Protein AF-A0A101IRT5-F1 (afdb_monomer_lite)

Secondary structure (DSSP, 8-state):
--SS-STT---GGGGEEEEEEEEE-TTT-----HHHHH-TTEEEEEPPP-TTT-S--EEEEE-GGG-----HHHHT-TT--EEEEEEEEE-PPP------TTT-----HHHHS-TT-------SEEEEEEE-GGGSPTT--HHHHT-TT--EE-PPPPPTTT-SSPPP-S-EE-TTT-----HHHHH--STT-EEEEEEEE---S---HHHHHHHHHHHS-EESS----TT-TT------PPP-

Structure (mmCIF, N/CA/C/O backbone):
data_AF-A0A101IRT5-F1
#
_entry.id   AF-A0A101IRT5-F1
#
loop_
_atom_site.group_PDB
_atom_site.id
_atom_site.type_symbol
_atom_site.label_atom_id
_atom_site.label_alt_id
_atom_site.label_comp_id
_atom_site.label_asym_id
_atom_site.label_entity_id
_atom_site.label_seq_id
_atom_site.pdbx_PDB_ins_code
_atom_site.Cartn_x
_atom_site.Cartn_y
_atom_site.Cartn_z
_atom_site.occupancy
_atom_site.B_iso_or_equiv
_atom_site.auth_seq_id
_atom_site.auth_comp_id
_atom_site.auth_asym_id
_atom_site.auth_atom_id
_atom_site.pdbx_PDB_model_num
ATOM 1 N N . LEU A 1 1 ? -0.651 -7.541 -3.266 1.00 36.72 1 LEU A N 1
ATOM 2 C CA . LEU A 1 1 ? 0.138 -7.035 -4.408 1.00 36.72 1 LEU A CA 1
ATOM 3 C C . LEU A 1 1 ? -0.863 -6.504 -5.423 1.00 36.72 1 LEU A C 1
ATOM 5 O O . LEU A 1 1 ? -1.513 -7.297 -6.081 1.00 36.72 1 LEU A O 1
ATOM 9 N N . PHE A 1 2 ? -1.112 -5.193 -5.390 1.00 39.50 2 PHE A N 1
ATOM 10 C CA . PHE A 1 2 ? -2.196 -4.505 -6.109 1.00 39.50 2 PHE A CA 1
ATOM 11 C C . PHE A 1 2 ? -1.636 -3.828 -7.372 1.00 39.50 2 PHE A C 1
ATOM 13 O O . PHE A 1 2 ? -1.668 -2.612 -7.517 1.00 39.50 2 PHE A O 1
ATOM 20 N N . GLU A 1 3 ? -1.055 -4.627 -8.263 1.00 46.03 3 GLU A N 1
ATOM 21 C CA . GLU A 1 3 ? -0.667 -4.194 -9.608 1.00 46.03 3 GLU A CA 1
ATOM 22 C C . GLU A 1 3 ? -1.219 -5.238 -10.586 1.00 46.03 3 GLU A C 1
ATOM 24 O O . GLU A 1 3 ? -0.820 -6.397 -10.520 1.00 46.03 3 GLU A O 1
ATOM 29 N N . GLY A 1 4 ? -2.186 -4.847 -11.428 1.00 46.34 4 GLY A N 1
ATOM 30 C CA . GLY A 1 4 ? -2.699 -5.679 -12.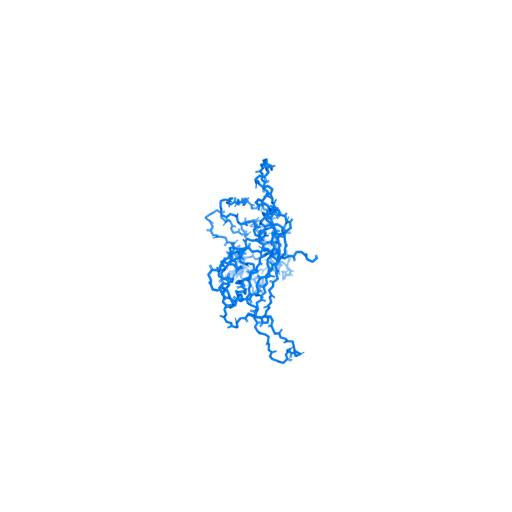527 1.00 46.34 4 GLY A CA 1
ATOM 31 C C . GLY A 1 4 ? -3.739 -6.752 -12.170 1.00 46.34 4 GLY A C 1
ATOM 32 O O . GLY A 1 4 ? -3.714 -7.825 -12.763 1.00 46.34 4 GLY A O 1
ATOM 33 N N . ALA A 1 5 ? -4.631 -6.508 -11.202 1.00 49.72 5 ALA A N 1
ATOM 34 C CA . ALA A 1 5 ? -5.698 -7.461 -10.857 1.00 49.72 5 ALA A CA 1
ATOM 35 C C . ALA A 1 5 ? -6.999 -7.272 -11.668 1.00 49.72 5 ALA A C 1
ATOM 37 O O . ALA A 1 5 ? -7.857 -8.153 -11.641 1.00 49.72 5 ALA A O 1
ATOM 38 N N . ASP A 1 6 ? -7.152 -6.150 -12.374 1.00 53.53 6 ASP A N 1
ATOM 39 C CA . ASP A 1 6 ? -8.239 -5.885 -13.314 1.00 53.53 6 ASP A CA 1
ATOM 40 C C . ASP A 1 6 ? -7.702 -5.747 -14.747 1.00 53.53 6 ASP A C 1
ATOM 42 O O . ASP A 1 6 ? -6.581 -5.292 -14.972 1.00 53.53 6 ASP A O 1
ATOM 46 N N . ASP A 1 7 ? -8.520 -6.122 -15.736 1.00 54.91 7 ASP A N 1
ATOM 47 C CA . ASP A 1 7 ? -8.186 -6.011 -17.167 1.00 54.91 7 ASP A CA 1
ATOM 48 C C . ASP A 1 7 ? -7.924 -4.549 -17.612 1.00 54.91 7 ASP A C 1
ATOM 50 O O . ASP A 1 7 ? -7.408 -4.302 -18.703 1.00 54.91 7 ASP A O 1
ATOM 54 N N . GLU A 1 8 ? -8.267 -3.569 -16.766 1.00 56.09 8 GLU A N 1
ATOM 55 C CA . GLU A 1 8 ? -8.064 -2.131 -16.985 1.00 56.09 8 GLU A CA 1
ATOM 56 C C . GLU A 1 8 ? -6.711 -1.610 -16.457 1.00 56.09 8 GLU A C 1
ATOM 58 O O . GLU A 1 8 ? -6.275 -0.518 -16.842 1.00 56.09 8 GLU A O 1
ATOM 63 N N . GLY A 1 9 ? -6.016 -2.374 -15.608 1.00 56.41 9 GLY A N 1
ATOM 64 C CA . GLY A 1 9 ? -4.728 -2.008 -15.030 1.00 56.41 9 GLY A CA 1
ATOM 65 C C . GLY A 1 9 ? -3.604 -2.016 -16.066 1.00 56.41 9 GLY A C 1
ATOM 66 O O . GLY A 1 9 ? -3.015 -3.053 -16.368 1.00 56.41 9 GLY A O 1
ATOM 67 N N . LEU A 1 10 ? -3.268 -0.846 -16.615 1.00 61.44 10 LEU A N 1
ATOM 68 C CA . LEU A 1 10 ? -2.146 -0.707 -17.544 1.00 61.44 10 LEU A CA 1
ATOM 69 C C . LEU A 1 10 ? -0.804 -0.899 -16.825 1.00 61.44 10 LEU A C 1
ATOM 71 O O . LEU A 1 10 ? -0.556 -0.310 -15.774 1.00 61.44 10 LEU A O 1
ATOM 75 N N . ASP A 1 11 ? 0.091 -1.672 -17.445 1.00 67.12 11 ASP A N 1
ATOM 76 C CA . ASP A 1 11 ? 1.481 -1.793 -17.005 1.00 67.12 11 ASP A CA 1
ATOM 77 C C . ASP A 1 11 ? 2.133 -0.402 -16.920 1.00 67.12 11 ASP A C 1
ATOM 79 O O . ASP A 1 11 ? 2.018 0.410 -17.846 1.00 67.12 11 ASP A O 1
ATOM 83 N N . ARG A 1 12 ? 2.843 -0.138 -15.819 1.00 68.31 12 ARG A N 1
ATOM 84 C CA . ARG A 1 12 ? 3.571 1.115 -15.579 1.00 68.31 12 ARG A CA 1
ATOM 85 C C . ARG A 1 12 ? 4.525 1.448 -16.723 1.00 68.31 12 ARG A C 1
ATOM 87 O O . ARG A 1 12 ? 4.703 2.624 -17.034 1.00 68.31 12 ARG A O 1
ATOM 94 N N . GLN A 1 13 ? 5.088 0.438 -17.386 1.00 68.69 13 GLN A N 1
ATOM 95 C CA . GLN A 1 13 ? 5.981 0.622 -18.531 1.00 68.69 13 GLN A CA 1
ATOM 96 C C . GLN A 1 13 ? 5.281 1.286 -19.730 1.00 68.69 13 GLN A C 1
ATOM 98 O O . GLN A 1 13 ? 5.917 2.045 -20.454 1.00 68.69 13 GLN A O 1
ATOM 103 N N . LYS A 1 14 ? 3.957 1.120 -19.890 1.00 70.31 14 LYS A N 1
ATOM 104 C CA . LYS A 1 14 ? 3.170 1.771 -20.959 1.00 70.31 14 LYS A CA 1
ATOM 105 C C . LYS A 1 14 ? 3.011 3.283 -20.768 1.00 70.31 14 LYS A C 1
ATOM 107 O O . LYS A 1 14 ? 2.553 3.964 -21.684 1.00 70.31 14 LYS A O 1
ATOM 112 N N . ALA A 1 15 ? 3.368 3.820 -19.599 1.00 74.00 15 ALA A N 1
ATOM 113 C CA . ALA A 1 15 ? 3.386 5.263 -19.357 1.00 74.00 15 ALA A CA 1
ATOM 114 C C . ALA A 1 15 ? 4.474 5.979 -20.170 1.00 74.00 15 ALA A C 1
ATOM 116 O O . ALA A 1 15 ? 4.396 7.194 -20.358 1.00 74.00 15 ALA A O 1
ATOM 117 N N . LEU A 1 16 ? 5.492 5.239 -20.617 1.00 80.00 16 LEU A N 1
ATOM 118 C CA . LEU A 1 16 ? 6.636 5.755 -21.349 1.00 80.00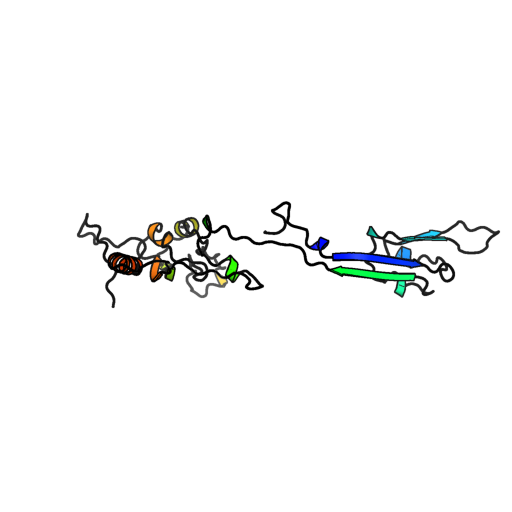 16 LEU A CA 1
ATOM 119 C C . LEU A 1 16 ? 6.629 5.167 -22.757 1.00 80.00 16 LEU A C 1
ATOM 121 O O . LEU A 1 16 ? 6.715 3.955 -22.933 1.00 80.00 16 LEU A O 1
ATOM 125 N N . SER A 1 17 ? 6.569 6.026 -23.766 1.00 80.00 17 SER A N 1
ATOM 126 C CA . SER A 1 17 ? 6.935 5.643 -25.128 1.00 80.00 17 SER A CA 1
ATOM 127 C C . SER A 1 17 ? 8.296 6.241 -25.436 1.00 80.00 17 SER A C 1
ATOM 129 O O . SER A 1 17 ? 8.472 7.456 -25.348 1.00 80.00 17 SER A O 1
ATOM 131 N N . ALA A 1 18 ? 9.260 5.387 -25.765 1.00 83.75 18 ALA A N 1
ATOM 132 C CA . ALA A 1 18 ? 10.576 5.807 -26.208 1.00 83.75 18 ALA A CA 1
ATOM 133 C C . ALA A 1 18 ? 10.732 5.490 -27.694 1.00 83.75 18 ALA A C 1
ATOM 135 O O . ALA A 1 18 ? 10.388 4.389 -28.115 1.00 83.75 18 ALA A O 1
ATOM 136 N N . LYS A 1 19 ? 11.256 6.444 -28.459 1.00 87.75 19 LYS A N 1
ATOM 137 C CA . LYS A 1 19 ? 11.683 6.237 -29.841 1.00 87.75 19 LYS A CA 1
ATOM 138 C C . LYS A 1 19 ? 13.187 6.460 -29.905 1.00 87.75 19 LYS A C 1
ATOM 140 O O . LYS A 1 19 ? 13.665 7.498 -29.431 1.00 87.75 19 LYS A O 1
ATOM 145 N N . THR A 1 20 ? 13.908 5.500 -30.468 1.00 91.62 20 THR A N 1
ATOM 146 C CA . THR A 1 20 ? 15.356 5.595 -30.663 1.00 91.62 20 THR A CA 1
ATOM 147 C C . THR A 1 20 ? 15.639 5.794 -32.146 1.00 91.62 20 THR A C 1
ATOM 149 O O . THR A 1 20 ? 15.116 5.073 -32.985 1.00 91.62 20 THR A O 1
ATOM 152 N N . GLU A 1 21 ? 16.465 6.778 -32.477 1.00 92.75 21 GLU A N 1
ATOM 153 C CA . GLU A 1 21 ? 16.974 6.999 -33.827 1.00 92.75 21 GLU A CA 1
ATOM 154 C C . GLU A 1 21 ? 18.476 6.707 -33.826 1.00 92.75 21 GLU A C 1
ATOM 156 O O . GLU A 1 21 ? 19.220 7.235 -32.999 1.00 92.75 21 GLU A O 1
ATOM 161 N N . PHE A 1 22 ? 18.908 5.828 -34.728 1.00 95.62 22 PHE A N 1
ATOM 162 C CA . PHE A 1 22 ? 20.299 5.433 -34.925 1.00 95.62 22 PHE A CA 1
ATOM 163 C C . PHE A 1 22 ? 20.669 5.702 -36.381 1.00 95.62 22 PHE A C 1
ATOM 165 O O . PHE A 1 22 ? 19.991 5.228 -37.291 1.00 95.62 22 PHE A O 1
ATOM 172 N N . VAL A 1 23 ? 21.731 6.473 -36.597 1.00 95.94 23 VAL A N 1
ATOM 173 C CA . VAL A 1 23 ? 22.200 6.870 -37.928 1.00 95.94 23 VAL A CA 1
ATOM 174 C C . VAL A 1 23 ? 23.703 6.650 -38.011 1.00 95.94 23 VAL A C 1
ATOM 176 O O . VAL A 1 23 ? 24.434 7.010 -37.086 1.00 95.94 23 VAL A O 1
ATOM 179 N N . VAL A 1 24 ? 24.156 6.082 -39.126 1.00 95.81 24 VAL A N 1
ATOM 180 C CA . VAL A 1 24 ? 25.575 5.951 -39.468 1.00 95.81 24 VAL A CA 1
ATOM 181 C C . VAL A 1 24 ? 25.854 6.811 -40.694 1.00 95.81 24 VAL A C 1
ATOM 183 O O . VAL A 1 24 ? 25.099 6.785 -41.661 1.00 95.81 24 VAL A O 1
ATOM 186 N N . ASP A 1 25 ? 26.912 7.609 -40.622 1.00 95.81 25 ASP A N 1
ATOM 187 C CA . ASP A 1 25 ? 27.452 8.384 -41.733 1.00 95.81 25 ASP A CA 1
ATOM 188 C C . ASP A 1 25 ? 28.420 7.498 -42.530 1.00 95.81 25 ASP A C 1
ATOM 190 O O . ASP A 1 25 ? 29.565 7.276 -42.120 1.00 95.81 25 ASP A O 1
ATOM 194 N N . ASP A 1 26 ? 27.946 6.966 -43.658 1.00 90.56 26 ASP A N 1
ATOM 195 C CA . ASP A 1 26 ? 28.709 6.052 -44.517 1.00 90.56 26 ASP A CA 1
ATOM 196 C C . ASP A 1 26 ? 29.926 6.718 -45.182 1.00 90.56 26 ASP A C 1
ATOM 198 O O . ASP A 1 26 ? 30.838 6.018 -45.619 1.00 90.56 26 ASP A O 1
ATOM 202 N N . GLU A 1 27 ? 29.990 8.056 -45.240 1.00 90.88 27 GLU A N 1
ATOM 203 C CA . GLU A 1 27 ? 31.170 8.760 -45.763 1.00 90.88 27 GLU A CA 1
ATOM 204 C C . GLU A 1 27 ? 32.323 8.770 -44.751 1.00 90.88 27 GLU A C 1
ATOM 206 O O . GLU A 1 27 ? 33.494 8.807 -45.138 1.00 90.88 27 GLU A O 1
ATOM 211 N N . LYS A 1 28 ? 32.004 8.721 -43.453 1.00 93.56 28 LYS A N 1
ATOM 212 C CA . LYS A 1 28 ? 32.988 8.668 -42.360 1.00 93.56 28 LYS A CA 1
ATOM 213 C C . LYS A 1 28 ? 33.271 7.247 -41.887 1.00 93.56 28 LYS A C 1
ATOM 215 O O . LYS A 1 28 ? 34.348 6.970 -41.363 1.00 93.56 28 LYS A O 1
ATOM 220 N N . CYS A 1 29 ? 32.311 6.338 -42.024 1.00 94.00 29 CYS A N 1
ATOM 221 C CA . CYS A 1 29 ? 32.442 4.974 -41.537 1.00 94.00 29 CYS A CA 1
ATOM 222 C C . CYS A 1 29 ? 33.495 4.193 -42.338 1.00 94.00 29 CYS A C 1
ATOM 224 O O . CYS A 1 29 ? 33.350 3.942 -43.528 1.00 94.00 29 CYS A O 1
ATOM 226 N N . ASN A 1 30 ? 34.540 3.724 -41.655 1.00 92.38 30 ASN A N 1
ATOM 227 C CA . ASN A 1 30 ? 35.561 2.848 -42.239 1.00 92.38 30 ASN A CA 1
ATOM 228 C C . ASN A 1 30 ? 35.297 1.346 -41.996 1.00 92.38 30 ASN A C 1
ATOM 230 O O . ASN A 1 30 ? 36.179 0.516 -42.218 1.00 92.38 30 ASN A O 1
ATOM 234 N N . TYR A 1 31 ? 34.113 0.999 -41.478 1.00 93.12 31 TYR A N 1
ATOM 235 C CA . TYR A 1 31 ? 33.698 -0.365 -41.135 1.00 93.12 31 TYR A CA 1
ATOM 236 C C . TYR A 1 31 ? 34.676 -1.120 -40.210 1.00 93.12 31 TYR A C 1
ATOM 238 O O . TYR A 1 31 ? 34.789 -2.342 -40.283 1.00 93.12 31 TYR A O 1
ATOM 246 N N . CYS A 1 32 ? 35.365 -0.438 -39.285 1.00 93.25 32 CYS A N 1
ATOM 247 C CA . CYS A 1 32 ? 36.331 -1.074 -38.368 1.00 93.25 32 CYS A CA 1
ATOM 248 C C . CYS A 1 32 ? 35.745 -2.151 -37.429 1.00 93.25 32 CYS A C 1
ATOM 250 O O . CYS A 1 32 ? 36.499 -2.938 -36.861 1.00 93.25 32 CYS A O 1
ATOM 252 N N . GLY A 1 33 ? 34.422 -2.189 -37.232 1.00 92.75 33 GLY A N 1
ATOM 253 C CA . GLY A 1 33 ? 33.748 -3.220 -36.433 1.00 92.75 33 GLY A CA 1
ATOM 254 C C . GLY A 1 33 ? 33.709 -2.980 -34.918 1.00 92.75 33 GLY A C 1
ATOM 255 O O . GLY A 1 33 ? 33.082 -3.763 -34.208 1.00 92.75 33 GLY A O 1
ATOM 256 N N . ILE A 1 34 ? 34.315 -1.902 -34.402 1.00 95.44 34 ILE A N 1
ATOM 257 C CA . ILE A 1 34 ? 34.365 -1.607 -32.954 1.00 95.44 34 ILE A CA 1
ATOM 258 C C . ILE A 1 34 ? 32.954 -1.526 -32.347 1.00 95.44 34 ILE A C 1
ATOM 260 O O . ILE A 1 34 ? 32.698 -2.103 -31.292 1.00 95.44 34 ILE A O 1
ATOM 264 N N . CYS A 1 35 ? 32.016 -0.862 -33.027 1.00 95.56 35 CYS A N 1
ATOM 265 C CA . CYS A 1 35 ? 30.638 -0.722 -32.552 1.00 95.56 35 CYS A CA 1
ATOM 266 C C . CYS A 1 35 ? 29.902 -2.069 -32.440 1.00 95.56 35 CYS A C 1
ATOM 268 O O . CYS A 1 35 ? 29.202 -2.279 -31.452 1.00 95.56 35 CYS A O 1
ATOM 270 N N . GLY A 1 36 ? 30.106 -2.994 -33.384 1.00 94.69 36 GLY A N 1
ATOM 271 C CA . GLY A 1 36 ? 29.511 -4.335 -33.341 1.00 94.69 36 GLY A CA 1
ATOM 272 C C . GLY A 1 36 ? 30.164 -5.264 -32.314 1.00 94.69 36 GLY A C 1
ATOM 273 O O . GLY A 1 36 ? 29.504 -6.128 -31.748 1.00 94.69 36 GLY A O 1
ATOM 274 N N . ALA A 1 37 ? 31.447 -5.059 -32.001 1.00 95.00 37 ALA A N 1
ATOM 275 C CA . ALA A 1 37 ? 32.113 -5.793 -30.924 1.00 95.00 37 ALA A CA 1
ATOM 276 C C . ALA A 1 37 ? 31.629 -5.362 -29.527 1.00 95.00 37 ALA A C 1
ATOM 278 O O . ALA A 1 37 ? 31.653 -6.159 -28.590 1.00 95.00 37 ALA A O 1
ATOM 279 N N . LEU A 1 38 ? 31.213 -4.100 -29.383 1.00 95.06 38 LEU A N 1
ATOM 280 C CA . LEU A 1 38 ? 30.795 -3.516 -28.107 1.00 95.06 38 LEU A CA 1
ATOM 281 C C . LEU A 1 38 ? 29.286 -3.602 -27.856 1.00 95.06 38 LEU A C 1
ATOM 283 O O . LEU A 1 38 ? 28.867 -3.560 -26.700 1.00 95.06 38 LEU A O 1
ATOM 287 N N . CYS A 1 39 ? 28.469 -3.672 -28.908 1.00 95.44 39 CYS A N 1
ATOM 288 C CA . CYS A 1 39 ? 27.024 -3.520 -28.803 1.00 95.44 39 CYS A CA 1
ATOM 289 C C . CYS A 1 39 ? 26.287 -4.724 -29.410 1.00 95.44 39 CYS A C 1
ATOM 291 O O . CYS A 1 39 ? 26.386 -4.935 -30.616 1.00 95.44 39 CYS A O 1
ATOM 293 N N . PRO A 1 40 ? 25.467 -5.461 -28.636 1.00 95.94 40 PRO A N 1
ATOM 294 C CA . PRO A 1 40 ? 24.677 -6.57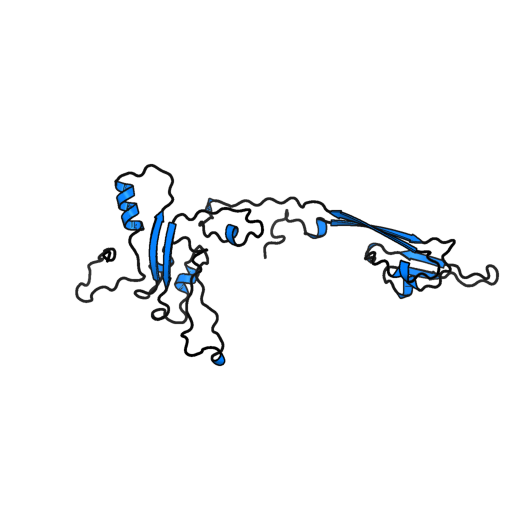5 -29.168 1.00 95.94 40 PRO A CA 1
ATOM 295 C C . PRO A 1 40 ? 23.581 -6.124 -30.146 1.00 95.94 40 PRO A C 1
ATOM 297 O O . PRO A 1 40 ? 23.049 -6.940 -30.892 1.00 95.94 40 PRO A O 1
ATOM 300 N N . ALA A 1 41 ? 23.240 -4.832 -30.146 1.00 96.06 41 ALA A N 1
ATOM 301 C CA . ALA A 1 41 ? 22.286 -4.238 -31.073 1.00 96.06 41 ALA A CA 1
ATOM 302 C C . ALA A 1 41 ? 22.900 -3.879 -32.433 1.00 96.06 41 ALA A C 1
ATOM 304 O O . ALA A 1 41 ? 22.181 -3.373 -33.289 1.00 96.06 41 ALA A O 1
ATOM 305 N N . ILE A 1 42 ? 24.211 -4.063 -32.624 1.00 96.50 42 ILE A N 1
ATOM 306 C CA . ILE A 1 42 ? 24.914 -3.674 -33.848 1.00 96.50 42 ILE A CA 1
ATOM 307 C C . ILE A 1 42 ? 25.652 -4.884 -34.410 1.00 96.50 42 ILE A C 1
ATOM 309 O O . ILE A 1 42 ? 26.445 -5.522 -33.722 1.00 96.50 42 ILE A O 1
ATOM 313 N N . VAL A 1 43 ? 25.442 -5.158 -35.691 1.00 96.25 43 VAL A N 1
ATOM 314 C CA . VAL A 1 43 ? 26.225 -6.122 -36.464 1.00 96.25 43 VAL A CA 1
ATOM 315 C C . VAL A 1 43 ? 26.897 -5.365 -37.602 1.00 96.25 43 VAL A C 1
ATOM 317 O O . VAL A 1 43 ? 26.255 -4.582 -38.291 1.00 96.25 43 VAL A O 1
ATOM 320 N N . VAL A 1 44 ? 28.202 -5.567 -37.782 1.00 94.50 44 VAL A N 1
ATOM 321 C CA . VAL A 1 44 ? 28.952 -4.982 -38.902 1.00 94.50 44 VAL A CA 1
ATOM 322 C C . VAL A 1 44 ? 29.240 -6.093 -39.899 1.00 94.50 44 VAL A C 1
ATOM 324 O O . VAL A 1 44 ? 30.004 -7.010 -39.597 1.00 94.50 44 VAL A O 1
ATOM 327 N N . GLU A 1 45 ? 28.601 -6.030 -41.061 1.00 93.00 45 GLU A N 1
ATOM 328 C CA . GLU A 1 45 ? 28.747 -7.007 -42.136 1.00 93.00 45 GLU A CA 1
ATOM 329 C C . GLU A 1 45 ? 29.807 -6.531 -43.129 1.00 93.00 45 GLU A C 1
ATOM 331 O O . GLU A 1 45 ? 29.612 -5.554 -43.846 1.00 93.00 45 GLU A O 1
ATOM 336 N N . HIS A 1 46 ? 30.952 -7.211 -43.186 1.00 90.94 46 HIS A N 1
ATOM 337 C CA . HIS A 1 46 ? 32.013 -6.886 -44.143 1.00 90.94 46 HIS A CA 1
ATOM 338 C C . HIS A 1 46 ? 31.768 -7.548 -45.498 1.00 90.94 46 HIS A C 1
ATOM 340 O O . HIS A 1 46 ? 31.531 -8.757 -45.580 1.00 90.94 46 HIS A O 1
ATOM 346 N N . LYS A 1 47 ? 31.915 -6.782 -46.581 1.00 86.31 47 LYS A N 1
ATOM 347 C CA . LYS A 1 47 ? 31.934 -7.337 -47.938 1.00 86.31 47 LYS A CA 1
ATOM 348 C C . LYS A 1 47 ? 33.270 -8.042 -48.213 1.00 86.31 47 LYS A C 1
ATOM 350 O O . LYS A 1 47 ? 34.301 -7.669 -47.648 1.00 86.31 47 LYS A O 1
ATOM 355 N N . PRO A 1 48 ? 33.290 -9.059 -49.097 1.00 81.94 48 PRO A N 1
ATOM 356 C CA . PRO A 1 48 ? 34.520 -9.752 -49.452 1.00 81.94 48 PRO A CA 1
ATOM 357 C C . PRO A 1 48 ? 35.540 -8.806 -50.082 1.00 81.94 48 PRO A C 1
ATOM 359 O O . PRO A 1 48 ? 35.217 -8.019 -50.972 1.00 81.94 48 PRO A O 1
ATOM 362 N N . PHE A 1 49 ? 36.797 -8.947 -49.676 1.00 81.75 49 PHE A N 1
ATOM 363 C CA . PHE A 1 49 ? 37.900 -8.234 -50.302 1.00 81.75 49 PHE A CA 1
ATOM 364 C C . PHE A 1 49 ? 38.046 -8.657 -51.762 1.00 81.75 49 PHE A C 1
ATOM 366 O O . PHE A 1 49 ? 38.224 -9.840 -52.063 1.00 81.75 49 PHE A O 1
ATOM 373 N N . THR A 1 50 ? 38.026 -7.683 -52.668 1.00 79.50 50 THR A N 1
ATOM 374 C CA . THR A 1 50 ? 38.327 -7.907 -54.082 1.00 79.50 50 THR A CA 1
ATOM 375 C C . THR A 1 50 ? 39.516 -7.057 -54.500 1.00 79.50 50 THR A C 1
ATOM 377 O O . THR A 1 50 ? 39.730 -5.951 -54.002 1.00 79.50 50 THR A O 1
ATOM 380 N N . SER A 1 51 ? 40.298 -7.574 -55.444 1.00 81.81 51 SER A N 1
ATOM 381 C CA . SER A 1 51 ? 41.409 -6.835 -56.049 1.00 81.81 51 SER A CA 1
ATOM 382 C C . SER A 1 51 ? 40.941 -5.645 -56.894 1.00 81.81 51 SER A C 1
ATOM 384 O O . SER A 1 51 ? 41.762 -4.817 -57.271 1.00 81.81 51 SER A O 1
ATOM 386 N N . GLU A 1 52 ? 39.647 -5.586 -57.215 1.00 77.50 52 GLU A N 1
ATOM 387 C CA . GLU A 1 52 ? 39.028 -4.534 -58.020 1.00 77.50 52 GLU A CA 1
ATOM 388 C C . GLU A 1 52 ? 38.718 -3.283 -57.190 1.00 77.50 52 GLU A C 1
ATOM 390 O O . GLU A 1 52 ? 38.970 -2.174 -57.651 1.00 77.50 52 GLU A O 1
ATOM 395 N N . THR A 1 53 ? 38.225 -3.445 -55.958 1.00 74.75 53 THR A N 1
ATOM 396 C CA . THR A 1 53 ? 37.863 -2.314 -55.089 1.00 74.75 53 THR A CA 1
ATOM 397 C C . THR A 1 53 ? 39.024 -1.845 -54.217 1.00 74.75 53 THR A C 1
ATOM 399 O O . THR A 1 53 ? 39.204 -0.645 -54.034 1.00 74.75 53 THR A O 1
ATOM 402 N N . GLY A 1 54 ? 39.828 -2.770 -53.677 1.00 75.94 54 GLY A N 1
ATOM 403 C CA . GLY A 1 54 ? 40.969 -2.439 -52.814 1.00 75.94 54 GLY A CA 1
ATOM 404 C C . GLY A 1 54 ? 40.610 -1.717 -51.504 1.00 75.94 54 GLY A C 1
ATOM 405 O O . GLY A 1 54 ? 41.510 -1.245 -50.812 1.00 75.94 54 GLY A O 1
ATOM 406 N N . THR A 1 55 ? 39.324 -1.635 -51.154 1.00 78.38 55 THR A N 1
ATOM 407 C CA . THR A 1 55 ? 38.796 -0.945 -49.971 1.00 78.38 55 THR A CA 1
ATOM 408 C C . THR A 1 55 ? 38.083 -1.915 -49.032 1.00 78.38 55 THR A C 1
ATOM 410 O O . THR A 1 55 ? 37.577 -2.958 -49.453 1.00 78.38 55 THR A O 1
ATOM 413 N N . VAL A 1 56 ? 38.062 -1.570 -47.740 1.00 79.81 56 VAL A N 1
ATOM 414 C CA . VAL A 1 56 ? 37.170 -2.202 -46.761 1.00 79.81 56 VAL A CA 1
ATOM 415 C C . VAL A 1 56 ? 35.791 -1.586 -46.975 1.00 79.81 56 VAL A C 1
ATOM 417 O O . VAL A 1 56 ? 35.647 -0.372 -46.879 1.00 79.81 56 VAL A O 1
ATOM 420 N N . ASP A 1 57 ? 34.806 -2.415 -47.291 1.00 84.19 57 ASP A N 1
ATOM 421 C CA . ASP A 1 57 ? 33.420 -1.999 -47.496 1.00 84.19 57 ASP A CA 1
ATOM 422 C C . ASP A 1 57 ? 32.499 -2.947 -46.723 1.00 84.19 57 ASP A C 1
ATOM 424 O O . ASP A 1 57 ? 32.854 -4.106 -46.470 1.00 84.19 57 ASP A O 1
ATOM 428 N N . GLY A 1 58 ? 31.332 -2.466 -46.321 1.00 88.31 58 GLY A N 1
ATOM 429 C CA . GLY A 1 58 ? 30.433 -3.206 -45.450 1.00 88.31 58 GLY A CA 1
ATOM 430 C C . GLY A 1 58 ? 29.092 -2.523 -45.241 1.00 88.31 58 GLY A C 1
ATOM 431 O O . GLY A 1 58 ? 28.734 -1.593 -45.956 1.00 88.31 58 GLY A O 1
ATOM 432 N N . GLU A 1 59 ? 28.345 -3.026 -44.268 1.00 92.06 59 GLU A N 1
ATOM 433 C CA . GLU A 1 59 ? 27.073 -2.471 -43.817 1.00 92.06 59 GLU A CA 1
ATOM 434 C C . GLU A 1 59 ? 26.998 -2.548 -42.288 1.00 92.06 59 GLU A C 1
ATOM 436 O O . GLU A 1 59 ? 27.465 -3.511 -41.674 1.00 92.06 59 GLU A O 1
ATOM 441 N N . VAL A 1 60 ? 26.433 -1.517 -41.656 1.00 94.75 60 VAL A N 1
ATOM 442 C CA . VAL A 1 60 ? 26.184 -1.497 -40.211 1.00 94.75 60 VAL A CA 1
ATOM 443 C C . VAL A 1 60 ? 24.699 -1.743 -39.974 1.00 94.75 60 VAL A C 1
ATOM 445 O O . VAL A 1 60 ? 23.870 -0.858 -40.165 1.00 94.75 60 VAL A O 1
ATOM 448 N N . VAL A 1 61 ? 24.366 -2.950 -39.530 1.00 95.50 61 VAL A N 1
ATOM 449 C CA . VAL A 1 61 ? 22.996 -3.372 -39.239 1.00 95.50 61 VAL A CA 1
ATOM 450 C C . VAL A 1 61 ? 22.685 -3.085 -37.775 1.00 95.50 61 VAL A C 1
ATOM 452 O O . VAL A 1 61 ? 23.393 -3.541 -36.875 1.00 95.50 61 VAL A O 1
ATOM 455 N N . TRP A 1 62 ? 21.609 -2.341 -37.528 1.00 96.25 62 TRP A N 1
ATOM 456 C CA . TRP A 1 62 ? 21.157 -1.974 -36.188 1.00 96.25 62 TRP A CA 1
ATOM 457 C C . TRP A 1 62 ? 19.807 -2.610 -35.852 1.00 96.25 62 TRP A C 1
ATOM 459 O O . TRP A 1 62 ? 18.877 -2.579 -36.655 1.00 96.25 62 TRP A O 1
ATOM 469 N N . ASN A 1 63 ? 19.700 -3.170 -34.647 1.00 94.56 63 ASN A N 1
ATOM 470 C CA . ASN A 1 63 ? 18.470 -3.728 -34.102 1.00 94.56 63 ASN A CA 1
ATOM 471 C C . ASN A 1 63 ? 17.920 -2.822 -32.989 1.00 94.56 63 ASN A C 1
ATOM 473 O O . ASN A 1 63 ? 18.486 -2.755 -31.895 1.00 94.56 63 ASN A O 1
ATOM 477 N N . GLU A 1 64 ? 16.797 -2.154 -33.264 1.00 91.50 64 GLU A N 1
ATOM 478 C CA . GLU A 1 64 ? 16.133 -1.249 -32.320 1.00 91.50 64 GLU A CA 1
ATOM 479 C C . GLU A 1 64 ? 15.706 -1.953 -31.022 1.00 91.50 64 GLU A C 1
ATOM 481 O O . GLU A 1 64 ? 15.891 -1.387 -29.944 1.00 91.50 64 GLU A O 1
ATOM 486 N N . ASP A 1 65 ? 15.240 -3.206 -31.095 1.00 89.94 65 ASP A N 1
ATOM 487 C CA . ASP A 1 65 ? 14.728 -3.961 -29.939 1.00 89.94 65 ASP A CA 1
ATOM 488 C C . ASP A 1 65 ? 15.809 -4.255 -28.887 1.00 89.94 65 ASP A C 1
ATOM 490 O O . ASP A 1 65 ? 15.508 -4.495 -27.717 1.00 89.94 65 ASP A O 1
ATOM 494 N N . LEU A 1 66 ? 17.078 -4.251 -29.302 1.00 92.12 66 LEU A N 1
ATOM 495 C CA . LEU A 1 66 ? 18.234 -4.506 -28.438 1.00 92.12 66 LEU A CA 1
ATOM 496 C C . LEU A 1 66 ? 18.962 -3.217 -28.032 1.00 92.12 66 LEU A C 1
ATOM 498 O O . LEU A 1 66 ? 19.944 -3.270 -27.288 1.00 92.12 66 LEU A O 1
ATOM 502 N N . CYS A 1 67 ? 18.540 -2.061 -28.548 1.00 93.00 67 CYS A N 1
ATOM 503 C CA . CYS A 1 67 ? 19.247 -0.803 -28.375 1.00 93.00 67 CYS A CA 1
ATOM 504 C C . CYS A 1 67 ? 18.723 -0.000 -27.181 1.00 93.00 67 CYS A C 1
ATOM 506 O O . CYS A 1 67 ? 17.696 0.676 -27.247 1.00 93.00 67 CYS A O 1
ATOM 508 N N . ASP A 1 68 ? 19.518 0.059 -26.113 1.00 91.38 68 ASP A N 1
ATOM 509 C CA . ASP A 1 68 ? 19.210 0.905 -24.953 1.00 91.38 68 ASP A CA 1
ATOM 510 C C . ASP A 1 68 ? 19.526 2.397 -25.169 1.00 91.38 68 ASP A C 1
ATOM 512 O O . ASP A 1 68 ? 19.265 3.228 -24.296 1.00 91.38 68 ASP A O 1
ATOM 516 N N . ALA A 1 69 ? 20.058 2.767 -26.339 1.00 93.00 69 ALA A N 1
ATOM 517 C CA . ALA A 1 69 ? 20.521 4.116 -26.667 1.00 93.00 69 ALA A CA 1
ATOM 518 C C . ALA A 1 69 ? 21.541 4.686 -25.655 1.00 93.00 69 ALA A C 1
ATOM 520 O O . ALA A 1 69 ? 21.566 5.886 -25.382 1.00 93.00 69 ALA A O 1
ATOM 521 N N . CYS A 1 70 ? 22.406 3.828 -25.103 1.00 94.44 70 CYS A N 1
ATOM 522 C CA . CYS A 1 70 ? 23.420 4.193 -24.105 1.00 94.44 70 CYS A CA 1
ATOM 523 C C . CYS A 1 70 ? 24.569 5.060 -24.655 1.00 94.44 70 CYS A C 1
ATOM 525 O O . CYS A 1 70 ? 25.361 5.578 -23.877 1.00 94.44 70 CYS A O 1
ATOM 527 N N . LYS A 1 71 ? 24.662 5.204 -25.987 1.00 95.06 71 LYS A N 1
ATOM 528 C CA . LYS A 1 71 ? 25.665 5.990 -26.732 1.00 95.06 71 LYS A CA 1
ATOM 529 C C . LYS A 1 71 ? 27.120 5.515 -26.631 1.00 95.06 71 LYS A C 1
ATOM 531 O O . LYS A 1 71 ? 28.000 6.168 -27.178 1.00 95.06 71 LYS A O 1
ATOM 536 N N . VAL A 1 72 ? 27.379 4.335 -26.068 1.00 96.56 72 VAL A N 1
ATOM 537 C CA . VAL A 1 72 ? 28.735 3.748 -26.023 1.00 96.56 72 VAL A CA 1
ATOM 538 C C . VAL A 1 72 ? 29.339 3.593 -27.426 1.00 96.56 72 VAL A C 1
ATOM 540 O O . VAL A 1 72 ? 30.516 3.864 -27.628 1.00 96.56 72 VAL A O 1
ATOM 543 N N . CYS A 1 73 ? 28.534 3.210 -28.421 1.00 96.12 73 CYS A N 1
ATOM 544 C CA . CYS A 1 73 ? 28.969 3.105 -29.817 1.00 96.12 73 CYS A CA 1
ATOM 545 C C . CYS A 1 73 ? 29.316 4.460 -30.457 1.00 96.12 73 CYS A C 1
ATOM 547 O O . CYS A 1 73 ? 30.181 4.496 -31.326 1.00 96.12 73 CYS A O 1
ATOM 549 N N . VAL A 1 74 ? 28.687 5.553 -30.010 1.00 96.56 74 VAL A N 1
ATOM 550 C CA . VAL A 1 74 ? 28.987 6.921 -30.461 1.00 96.56 74 VAL A CA 1
ATOM 551 C C . VAL A 1 74 ? 30.357 7.341 -29.940 1.00 96.56 74 VAL A C 1
ATOM 553 O O . VAL A 1 74 ? 31.208 7.751 -30.719 1.00 96.56 74 VAL A O 1
ATOM 556 N N . GLU A 1 75 ? 30.598 7.167 -28.638 1.00 96.25 75 GLU A N 1
ATOM 557 C CA . GLU A 1 75 ? 31.868 7.544 -28.002 1.00 96.25 75 GLU A CA 1
ATOM 558 C C . GLU A 1 75 ? 33.042 6.665 -28.447 1.00 96.25 75 GLU A C 1
ATOM 560 O O . GLU A 1 75 ? 34.172 7.134 -28.552 1.00 96.25 75 GLU A O 1
ATOM 565 N N . ALA A 1 76 ? 32.788 5.382 -28.715 1.00 96.12 76 ALA A N 1
ATOM 566 C CA . ALA A 1 76 ? 33.817 4.445 -29.149 1.00 96.12 76 ALA A CA 1
ATOM 567 C C . ALA A 1 76 ? 34.158 4.552 -30.645 1.00 96.12 76 ALA A C 1
ATOM 569 O O . ALA A 1 76 ? 35.117 3.915 -31.082 1.00 96.12 76 ALA A O 1
ATOM 570 N N . CYS A 1 77 ? 33.380 5.295 -31.441 1.00 96.62 77 CYS A N 1
ATOM 571 C CA . CYS A 1 77 ? 33.620 5.433 -32.874 1.00 96.62 77 CYS A CA 1
ATOM 572 C C . CYS A 1 77 ? 34.772 6.423 -33.127 1.00 96.62 77 CYS A C 1
ATOM 574 O O . CYS A 1 77 ? 34.589 7.620 -32.909 1.00 96.62 77 CYS A O 1
ATOM 576 N N . PRO A 1 78 ? 35.938 5.973 -33.631 1.00 95.31 78 PRO A N 1
ATOM 577 C CA . PRO A 1 78 ? 37.081 6.861 -33.850 1.00 95.31 78 PRO A CA 1
ATOM 578 C C . PRO A 1 78 ? 36.850 7.891 -34.966 1.00 95.31 78 PRO A C 1
ATOM 580 O O . PRO A 1 78 ? 37.520 8.915 -34.985 1.00 95.31 78 PRO A O 1
ATOM 583 N N . GLU A 1 79 ? 35.910 7.620 -35.877 1.00 96.25 79 GLU A N 1
ATOM 584 C CA . GLU A 1 79 ? 35.563 8.489 -37.013 1.00 96.25 79 GLU A CA 1
ATOM 585 C C . GLU A 1 79 ? 34.346 9.386 -36.728 1.00 96.25 79 GLU A C 1
ATOM 587 O O . GLU A 1 79 ? 33.883 10.102 -37.613 1.00 96.25 79 GLU A O 1
ATOM 592 N N . GLU A 1 80 ? 33.778 9.316 -35.515 1.00 96.06 80 GLU A N 1
ATOM 593 C CA . GLU A 1 80 ? 32.572 10.068 -35.131 1.00 96.06 80 GLU A CA 1
ATOM 594 C C . GLU A 1 80 ? 31.400 9.867 -36.122 1.00 96.06 80 GLU A C 1
ATOM 596 O O . GLU A 1 80 ? 30.621 10.778 -36.407 1.00 96.06 80 GLU A O 1
ATOM 601 N N . ALA A 1 81 ? 31.288 8.656 -36.679 1.00 96.25 81 ALA A N 1
ATOM 602 C CA . ALA A 1 81 ? 30.354 8.325 -37.754 1.00 96.25 81 ALA A CA 1
ATOM 603 C C . ALA A 1 81 ? 28.955 7.911 -37.263 1.00 96.25 81 ALA A C 1
ATOM 605 O O . ALA A 1 81 ? 28.066 7.700 -38.077 1.00 96.25 81 ALA A O 1
ATOM 606 N N . ILE A 1 82 ? 28.740 7.747 -35.955 1.00 96.31 82 ILE A N 1
ATOM 607 C CA . ILE A 1 82 ? 27.496 7.192 -35.400 1.00 96.31 82 ILE A CA 1
ATOM 608 C C . ILE A 1 82 ? 26.753 8.269 -34.611 1.00 96.31 82 ILE A C 1
ATOM 610 O O . ILE A 1 82 ? 27.323 8.887 -33.717 1.00 96.31 82 ILE A O 1
ATOM 614 N N . THR A 1 83 ? 25.461 8.443 -34.884 1.00 96.31 83 THR A N 1
ATOM 615 C CA . THR A 1 83 ? 24.553 9.296 -34.107 1.00 96.31 83 THR A CA 1
ATOM 616 C C . THR A 1 83 ? 23.443 8.453 -33.495 1.00 96.31 83 THR A C 1
ATOM 618 O O . THR A 1 83 ? 22.822 7.644 -34.181 1.00 96.31 83 THR A O 1
ATOM 621 N N . VAL A 1 84 ? 23.184 8.649 -32.198 1.00 95.50 84 VAL A N 1
ATOM 622 C CA . VAL A 1 84 ? 22.080 7.999 -31.481 1.00 95.50 84 VAL A CA 1
ATOM 623 C C . VAL A 1 84 ? 21.290 9.030 -30.687 1.00 95.50 84 VAL A C 1
ATOM 625 O O . VAL A 1 84 ? 21.822 9.673 -29.772 1.00 95.50 84 VAL A O 1
ATOM 628 N N . GLU A 1 85 ? 20.003 9.142 -30.993 1.00 92.56 85 GLU A N 1
ATOM 629 C CA . GLU A 1 85 ? 19.051 9.991 -30.283 1.00 92.56 85 GLU A CA 1
ATOM 630 C C . GLU A 1 85 ? 17.932 9.146 -29.675 1.00 92.56 85 GLU A C 1
ATOM 632 O O . GLU A 1 85 ? 17.434 8.210 -30.289 1.00 92.56 85 GLU A O 1
ATOM 637 N N . ARG A 1 86 ? 17.529 9.464 -28.441 1.00 89.62 86 ARG A N 1
ATOM 638 C CA . ARG A 1 86 ? 16.386 8.825 -27.780 1.00 89.62 86 ARG A CA 1
ATOM 639 C C . ARG A 1 86 ? 15.430 9.904 -27.318 1.00 89.62 86 ARG A C 1
ATOM 641 O O . ARG A 1 86 ? 15.793 10.741 -26.492 1.00 89.62 86 ARG A O 1
ATOM 648 N N . THR A 1 87 ? 14.207 9.859 -27.821 1.00 86.56 87 THR A N 1
ATOM 649 C CA . THR A 1 87 ? 13.110 10.702 -27.343 1.00 86.56 87 THR A CA 1
ATOM 650 C C . THR A 1 87 ? 12.214 9.866 -26.442 1.00 86.56 87 THR A C 1
ATOM 652 O O . THR A 1 87 ? 11.887 8.727 -26.765 1.00 86.56 87 THR A O 1
ATOM 655 N N . VAL A 1 88 ? 11.866 10.398 -25.270 1.00 84.81 88 VAL A N 1
ATOM 656 C CA . VAL A 1 88 ? 10.988 9.727 -24.305 1.00 84.81 88 VAL A CA 1
ATOM 657 C C . VAL A 1 88 ? 9.791 10.628 -24.054 1.00 84.81 88 VAL A C 1
ATOM 659 O O . VAL A 1 88 ? 9.938 11.735 -23.539 1.00 84.81 88 VAL A O 1
ATOM 662 N N . GLU A 1 89 ? 8.606 10.145 -24.400 1.00 82.44 89 GLU A N 1
ATOM 663 C CA . GLU A 1 89 ? 7.344 10.785 -24.052 1.00 82.44 89 GLU A CA 1
ATOM 664 C C . GLU A 1 89 ? 6.739 10.084 -22.840 1.00 82.44 89 GLU A C 1
ATOM 666 O O . GLU A 1 89 ? 6.562 8.863 -22.837 1.00 82.44 89 GLU A O 1
ATOM 671 N N . SER A 1 90 ? 6.397 10.863 -21.814 1.00 80.69 90 SER A N 1
ATOM 672 C CA . SER A 1 90 ? 5.661 10.369 -20.656 1.00 80.69 90 SER A CA 1
ATOM 673 C C . SER A 1 90 ? 4.198 10.792 -20.737 1.00 80.69 90 SER A C 1
ATOM 675 O O . SER A 1 90 ? 3.863 11.962 -20.940 1.00 80.69 90 SER A O 1
ATOM 677 N N . LYS A 1 91 ? 3.298 9.825 -20.576 1.00 78.44 91 LYS A N 1
ATOM 678 C CA . LYS A 1 91 ? 1.856 10.056 -20.478 1.00 78.44 91 LYS A CA 1
ATOM 679 C C . LYS A 1 91 ? 1.396 9.668 -19.083 1.00 78.44 91 LYS A C 1
ATOM 681 O O . LYS A 1 91 ? 1.830 8.664 -18.523 1.00 78.44 91 LYS A O 1
ATOM 686 N N . LYS A 1 92 ? 0.490 10.465 -18.512 1.00 78.25 92 LYS A N 1
ATOM 687 C CA . LYS A 1 92 ? -0.196 10.078 -17.276 1.00 78.25 92 LYS A CA 1
ATOM 688 C C . LYS A 1 92 ? -1.050 8.852 -17.578 1.00 78.25 92 LYS A C 1
ATOM 690 O O . LYS A 1 92 ? -1.880 8.904 -18.485 1.00 78.25 92 LYS A O 1
ATOM 695 N N . LEU A 1 93 ? -0.850 7.774 -16.826 1.00 75.94 93 LEU A N 1
ATOM 696 C CA . LEU A 1 93 ? -1.721 6.613 -16.934 1.00 75.94 93 LEU A CA 1
ATOM 697 C C . LEU A 1 93 ? -3.112 6.985 -16.406 1.00 75.94 93 LEU A C 1
ATOM 699 O O . LEU A 1 93 ? -3.211 7.563 -15.318 1.00 75.94 93 LEU A O 1
ATOM 703 N N . PRO A 1 94 ? -4.186 6.696 -17.159 1.00 73.19 94 PRO A N 1
ATOM 704 C CA . PRO A 1 94 ? -5.526 6.806 -16.619 1.00 73.19 94 PRO A CA 1
ATOM 705 C C . PRO A 1 94 ? -5.686 5.780 -15.494 1.00 73.19 94 PRO A C 1
ATOM 707 O O . PRO A 1 94 ? -5.237 4.643 -15.605 1.00 73.19 94 PRO A O 1
ATOM 710 N N . GLY A 1 95 ? -6.329 6.188 -14.408 1.00 73.69 95 GLY A N 1
ATOM 711 C CA . GLY A 1 95 ? -6.633 5.313 -13.287 1.00 73.69 95 GLY A CA 1
ATOM 712 C C . GLY A 1 95 ? -7.829 5.851 -12.522 1.00 73.69 95 GLY A C 1
ATOM 713 O O . GLY A 1 95 ? -8.017 7.067 -12.418 1.00 73.69 95 GLY A O 1
ATOM 714 N N . LYS A 1 96 ? -8.656 4.947 -12.000 1.00 80.62 96 LYS A N 1
ATOM 715 C CA . LYS A 1 96 ? -9.798 5.292 -11.158 1.00 80.62 96 LYS A CA 1
ATOM 716 C C . LYS A 1 96 ? -9.781 4.412 -9.921 1.00 80.62 96 LYS A C 1
ATOM 718 O O . LYS A 1 96 ? -9.741 3.195 -10.018 1.00 80.62 96 LYS A O 1
ATOM 723 N N . VAL A 1 97 ? -9.875 5.040 -8.757 1.00 82.69 97 VAL A N 1
ATOM 724 C CA . VAL A 1 97 ? -10.036 4.343 -7.480 1.00 82.69 97 VAL A CA 1
ATOM 725 C C . VAL A 1 97 ? -11.458 4.582 -6.994 1.00 82.69 97 VAL A C 1
ATOM 727 O O . VAL A 1 97 ? -11.943 5.712 -7.012 1.00 82.69 97 VAL A O 1
ATOM 730 N N . THR A 1 98 ? -12.147 3.519 -6.588 1.00 87.94 98 THR A N 1
ATOM 731 C CA . THR A 1 98 ? -13.497 3.598 -6.018 1.00 87.94 98 THR A CA 1
ATOM 732 C C . THR A 1 98 ? -13.538 2.799 -4.723 1.00 87.94 98 THR A C 1
ATOM 734 O O . THR A 1 98 ? -13.069 1.666 -4.682 1.00 87.94 98 THR A O 1
ATOM 737 N N . ILE A 1 99 ? -14.099 3.386 -3.665 1.00 89.25 99 ILE A N 1
ATOM 738 C CA . ILE A 1 99 ? -14.325 2.701 -2.389 1.00 89.25 99 ILE A CA 1
ATOM 739 C C . ILE A 1 99 ? -15.756 2.168 -2.389 1.00 89.25 99 ILE A C 1
ATOM 741 O O . ILE A 1 99 ? -16.707 2.950 -2.468 1.00 89.25 99 ILE A O 1
ATOM 745 N N . VAL A 1 100 ? -15.906 0.849 -2.278 1.00 91.56 100 VAL A N 1
ATOM 746 C CA . VAL A 1 100 ? -17.210 0.203 -2.092 1.00 91.56 100 VAL A CA 1
ATOM 747 C C . VAL A 1 100 ? -17.670 0.471 -0.660 1.00 91.56 100 VAL A C 1
ATOM 749 O O . VAL A 1 100 ? -17.112 -0.060 0.296 1.00 91.56 100 VAL A O 1
ATOM 752 N N . GLN A 1 101 ? -18.653 1.358 -0.501 1.00 89.38 101 GLN A N 1
ATOM 753 C CA . GLN A 1 101 ? -19.067 1.847 0.820 1.00 89.38 101 GLN A CA 1
ATOM 754 C C . GLN A 1 101 ? -19.739 0.772 1.682 1.00 89.38 101 GLN A C 1
ATOM 756 O O . GLN A 1 101 ? -19.673 0.854 2.903 1.00 89.38 101 GLN A O 1
ATOM 761 N N . GLU A 1 102 ? -20.357 -0.231 1.059 1.00 91.56 102 GLU A N 1
ATOM 762 C CA . GLU A 1 102 ? -21.060 -1.317 1.754 1.00 91.56 102 GLU A CA 1
ATOM 763 C C . GLU A 1 102 ? -20.097 -2.239 2.520 1.00 91.56 102 GLU A C 1
ATOM 765 O O . GLU A 1 102 ? -20.419 -2.678 3.622 1.00 91.56 102 GLU A O 1
ATOM 770 N N . ASP A 1 103 ? -18.884 -2.433 1.994 1.00 90.94 103 ASP A N 1
ATOM 771 C CA . ASP A 1 103 ? -17.847 -3.283 2.594 1.00 90.94 103 ASP A CA 1
ATOM 772 C C . ASP A 1 103 ? -16.864 -2.493 3.480 1.00 90.94 103 ASP A C 1
ATOM 774 O O . ASP A 1 103 ? -16.005 -3.058 4.163 1.00 90.94 103 ASP A O 1
ATOM 778 N N . CYS A 1 104 ? -16.956 -1.161 3.480 1.00 93.38 104 CYS A N 1
ATOM 779 C CA . CYS A 1 104 ? -16.023 -0.299 4.194 1.00 93.38 104 CYS A CA 1
ATOM 780 C C . CYS A 1 104 ? -16.310 -0.280 5.703 1.00 93.38 104 CYS A C 1
ATOM 782 O O . CYS A 1 104 ? -17.277 0.317 6.173 1.00 93.38 104 CYS A O 1
ATOM 784 N N . CYS A 1 105 ? -15.400 -0.844 6.499 1.00 93.81 105 CYS A N 1
ATOM 785 C CA . CYS A 1 105 ? -15.490 -0.828 7.962 1.00 93.81 105 CYS A CA 1
ATOM 786 C C . CYS A 1 105 ? -14.832 0.403 8.624 1.00 93.81 105 CYS A C 1
ATOM 788 O O . CYS A 1 105 ? -14.712 0.461 9.844 1.00 93.81 105 CYS A O 1
ATOM 790 N N . THR A 1 106 ? -14.408 1.420 7.865 1.00 94.75 106 THR A N 1
ATOM 791 C CA . THR A 1 106 ? -13.755 2.652 8.378 1.00 94.75 106 THR A CA 1
ATOM 792 C C . THR A 1 106 ? -12.428 2.426 9.130 1.00 94.75 106 THR A C 1
ATOM 794 O O . THR A 1 106 ? -12.055 3.195 10.010 1.00 94.75 106 THR A O 1
ATOM 797 N N . CYS A 1 107 ? -11.678 1.383 8.767 1.00 94.81 107 CYS A N 1
ATOM 798 C CA . CYS A 1 107 ? -10.408 0.987 9.393 1.00 94.81 107 CYS A CA 1
ATOM 799 C C . CYS A 1 107 ? -9.182 1.843 9.032 1.00 94.81 107 CYS A C 1
ATOM 801 O O . CYS A 1 107 ? -8.094 1.493 9.455 1.00 94.81 107 CYS A O 1
ATOM 803 N N . THR A 1 108 ? -9.325 2.897 8.220 1.00 95.50 108 THR A N 1
ATOM 804 C CA . THR A 1 108 ? -8.270 3.869 7.833 1.00 95.50 108 THR A CA 1
ATOM 805 C C . THR A 1 108 ? -7.005 3.324 7.141 1.00 95.50 108 THR A C 1
ATOM 807 O O . THR A 1 108 ? -6.153 4.125 6.760 1.00 95.50 108 THR A O 1
ATOM 810 N N . TRP A 1 109 ? -6.887 2.017 6.874 1.00 95.38 109 TRP A N 1
ATOM 811 C CA . TRP A 1 109 ? -5.752 1.436 6.133 1.00 95.38 109 TRP A CA 1
ATOM 812 C C . TRP A 1 109 ? -5.448 2.177 4.828 1.00 95.38 109 TRP A C 1
ATOM 814 O O . TRP A 1 109 ? -4.299 2.508 4.547 1.00 95.38 109 TRP A O 1
ATOM 824 N N . CYS A 1 110 ? -6.486 2.475 4.043 1.00 93.81 110 CYS A N 1
ATOM 825 C CA . CYS A 1 110 ? -6.338 3.172 2.771 1.00 93.81 110 CYS A CA 1
ATOM 826 C C . CYS A 1 110 ? -5.862 4.622 2.934 1.00 93.81 110 CYS A C 1
ATOM 828 O O . CYS A 1 110 ? -5.038 5.059 2.144 1.00 93.81 110 CYS A O 1
ATOM 830 N N . SER A 1 111 ? -6.320 5.354 3.955 1.00 94.56 111 SER A N 1
ATOM 831 C CA . SER A 1 111 ? -5.871 6.732 4.199 1.00 94.56 111 SER A CA 1
ATOM 832 C C . SER A 1 111 ? -4.454 6.807 4.766 1.00 94.56 111 SER A C 1
ATOM 834 O O . SER A 1 111 ? -3.726 7.724 4.425 1.00 94.56 111 SER A O 1
ATOM 836 N N . GLN A 1 112 ? -4.050 5.845 5.601 1.00 93.56 112 GLN A N 1
ATOM 837 C CA . GLN A 1 112 ? -2.722 5.840 6.232 1.00 93.56 112 GLN A CA 1
ATOM 838 C C . GLN A 1 112 ? -1.618 5.356 5.286 1.00 93.56 112 GLN A C 1
ATOM 840 O O . GLN A 1 112 ? -0.495 5.840 5.346 1.00 93.56 112 GLN A O 1
ATOM 845 N N . ASN A 1 113 ? -1.930 4.405 4.401 1.00 92.94 113 ASN A N 1
ATOM 846 C CA . ASN A 1 113 ? -0.951 3.857 3.462 1.00 92.94 113 ASN A CA 1
ATOM 847 C C . ASN A 1 113 ? -0.910 4.599 2.122 1.00 92.94 113 ASN A C 1
ATOM 849 O O . ASN A 1 113 ? -0.112 4.230 1.262 1.00 92.94 113 ASN A O 1
ATOM 853 N N . CYS A 1 114 ? -1.786 5.584 1.894 1.00 91.69 114 CYS A N 1
ATOM 854 C CA . CYS A 1 114 ? -1.773 6.348 0.653 1.00 91.69 114 CYS A CA 1
ATOM 855 C C . CYS A 1 114 ? -0.615 7.358 0.693 1.00 91.69 114 CYS A C 1
ATOM 857 O O . CYS A 1 114 ? -0.692 8.307 1.469 1.00 91.69 114 CYS A O 1
ATOM 859 N N . PRO A 1 115 ? 0.426 7.210 -0.147 1.00 91.00 115 PRO A N 1
ATOM 860 C CA . PRO A 1 115 ? 1.574 8.119 -0.134 1.00 91.00 115 PRO A CA 1
ATOM 861 C C . PRO A 1 115 ? 1.207 9.548 -0.554 1.00 91.00 115 PRO A C 1
ATOM 863 O O . PRO A 1 115 ? 1.874 10.493 -0.157 1.00 91.00 115 PRO A O 1
ATOM 866 N N . GLU A 1 116 ? 0.137 9.697 -1.337 1.00 90.94 116 GLU A N 1
ATOM 867 C CA . GLU A 1 116 ? -0.375 10.985 -1.817 1.00 90.94 116 GLU A CA 1
ATOM 868 C C . GLU A 1 116 ? -1.460 11.573 -0.902 1.00 90.94 116 GLU A C 1
ATOM 870 O O . GLU A 1 116 ? -2.074 12.578 -1.251 1.00 90.94 116 GLU A O 1
ATOM 875 N N . GLU A 1 117 ? -1.772 10.915 0.222 1.00 90.81 117 GLU A N 1
ATOM 876 C CA . GLU A 1 117 ? -2.801 11.354 1.179 1.00 90.81 117 GLU A CA 1
ATOM 877 C C . GLU A 1 117 ? -4.179 11.631 0.530 1.00 90.81 117 GLU A C 1
ATOM 879 O O . GLU A 1 117 ? -4.997 12.406 1.024 1.00 90.81 117 GLU A O 1
ATOM 884 N N . ALA A 1 118 ? -4.476 10.963 -0.589 1.00 90.94 118 ALA A N 1
ATOM 885 C CA . ALA A 1 118 ? -5.643 11.252 -1.425 1.00 90.94 118 ALA A CA 1
ATOM 886 C C . ALA A 1 118 ? -6.982 10.766 -0.835 1.00 90.94 118 ALA A C 1
ATOM 888 O O . ALA A 1 118 ? -8.043 10.997 -1.418 1.00 90.94 118 ALA A O 1
ATOM 889 N N . ILE A 1 119 ? -6.949 10.044 0.289 1.00 93.06 119 ILE A N 1
ATOM 890 C CA . ILE A 1 119 ? -8.109 9.371 0.878 1.00 93.06 119 ILE A CA 1
ATOM 891 C C . ILE A 1 119 ? -8.312 9.867 2.306 1.00 93.06 119 ILE A C 1
ATOM 893 O O . ILE A 1 119 ? -7.405 9.811 3.130 1.00 93.06 119 ILE A O 1
ATOM 897 N N . THR A 1 120 ? -9.540 10.268 2.633 1.00 93.06 120 THR A N 1
ATOM 898 C CA . THR A 1 120 ? -9.943 10.617 4.000 1.00 93.06 120 THR A CA 1
ATOM 899 C C . THR A 1 120 ? -10.957 9.605 4.517 1.00 93.06 120 THR A C 1
ATOM 901 O O . THR A 1 120 ? -11.973 9.349 3.870 1.00 93.06 120 THR A O 1
ATOM 904 N N . VAL A 1 121 ? -10.697 9.040 5.697 1.00 94.19 121 VAL A N 1
ATOM 905 C CA . VAL A 1 121 ? -11.605 8.106 6.372 1.00 94.19 121 VAL A CA 1
ATOM 906 C C . VAL A 1 121 ? -11.873 8.595 7.785 1.00 94.19 121 VAL A C 1
ATOM 908 O O . VAL A 1 121 ? -10.951 8.803 8.570 1.00 94.19 121 VAL A O 1
ATOM 911 N N . GLU A 1 122 ? -13.150 8.724 8.125 1.00 92.38 122 GLU A N 1
ATOM 912 C CA . GLU A 1 122 ? -13.590 9.017 9.483 1.00 92.38 122 GLU A CA 1
ATOM 913 C C . GLU A 1 122 ? -14.117 7.748 10.153 1.00 92.38 122 GLU A C 1
ATOM 915 O O . GLU A 1 122 ? -15.018 7.087 9.634 1.00 92.38 122 GLU A O 1
ATOM 920 N N . LYS A 1 123 ? -13.565 7.409 11.322 1.00 94.25 123 LYS A N 1
ATOM 921 C CA . LYS A 1 123 ? -14.019 6.257 12.108 1.00 94.25 123 LYS A CA 1
ATOM 922 C C . LYS A 1 123 ? -15.400 6.520 12.702 1.00 94.25 123 LYS A C 1
ATOM 924 O O . LYS A 1 123 ? -15.687 7.619 13.174 1.00 94.25 123 LYS A O 1
ATOM 929 N N . ILE A 1 124 ? -16.228 5.479 12.766 1.00 93.31 124 ILE A N 1
ATOM 930 C CA . ILE A 1 124 ? -17.547 5.551 13.420 1.00 93.31 124 ILE A CA 1
ATOM 931 C C . ILE A 1 124 ? -17.406 5.796 14.928 1.00 93.31 124 ILE A C 1
ATOM 933 O O . ILE A 1 124 ? -18.174 6.561 15.511 1.00 93.31 124 ILE A O 1
ATOM 937 N N . PHE A 1 125 ? -16.437 5.144 15.568 1.00 95.50 125 PHE A N 1
ATOM 938 C CA . PHE A 1 125 ? -16.176 5.274 16.996 1.00 95.50 125 PHE A CA 1
ATOM 939 C C . PHE A 1 125 ? -14.829 5.948 17.237 1.00 95.50 125 PHE A C 1
ATOM 941 O O . PHE A 1 125 ? -13.851 5.687 16.537 1.00 95.50 125 PHE A O 1
ATOM 948 N N . GLU A 1 126 ? -14.780 6.758 18.285 1.00 94.75 126 GLU A N 1
ATOM 949 C CA . GLU A 1 126 ? -13.550 7.301 18.855 1.00 94.75 126 GLU A CA 1
ATOM 950 C C . GLU A 1 126 ? -13.328 6.658 20.217 1.00 94.75 126 GLU A C 1
ATOM 952 O O . GLU A 1 126 ? -14.296 6.380 20.935 1.00 94.75 126 GLU A O 1
ATOM 957 N N . GLY A 1 127 ? -12.076 6.398 20.577 1.00 94.50 127 GLY A N 1
ATOM 958 C CA . GLY A 1 127 ? -11.771 5.729 21.829 1.00 94.50 127 GLY A CA 1
ATOM 959 C C . GLY A 1 127 ? -10.341 5.231 21.937 1.00 94.50 127 GLY A C 1
ATOM 960 O O . GLY A 1 127 ? -9.463 5.615 21.168 1.00 94.50 127 GLY A O 1
ATOM 961 N N . ASP A 1 128 ? -10.147 4.352 22.910 1.00 95.56 128 ASP A N 1
ATOM 962 C CA . ASP A 1 128 ? -8.914 3.629 23.167 1.00 95.56 128 ASP A CA 1
ATOM 963 C C . ASP A 1 128 ? -9.235 2.145 23.427 1.00 95.56 128 ASP A C 1
ATOM 965 O O . ASP A 1 128 ? -10.340 1.783 23.853 1.00 95.56 128 ASP A O 1
ATOM 969 N N . ILE A 1 129 ? -8.269 1.282 23.135 1.00 95.06 129 ILE A N 1
ATOM 970 C CA . ILE A 1 129 ? -8.297 -0.140 23.438 1.00 95.06 129 ILE A CA 1
ATOM 971 C C . ILE A 1 129 ? -6.934 -0.571 23.994 1.00 95.06 129 ILE A C 1
ATOM 973 O O . ILE A 1 129 ? -5.890 -0.286 23.401 1.00 95.06 129 ILE A O 1
ATOM 977 N N . THR A 1 130 ? -6.954 -1.293 25.110 1.00 93.25 130 THR A N 1
ATOM 978 C CA . THR A 1 130 ? -5.757 -1.776 25.812 1.00 93.25 130 THR A CA 1
ATOM 979 C C . THR A 1 130 ? -5.799 -3.293 25.929 1.00 93.25 130 THR A C 1
ATOM 981 O O . THR A 1 130 ? -6.866 -3.871 26.129 1.00 93.25 130 THR A O 1
ATOM 984 N N . PHE A 1 131 ? -4.633 -3.925 25.792 1.00 91.25 131 PHE A N 1
ATOM 985 C CA . PHE A 1 131 ? -4.456 -5.368 25.905 1.00 91.25 131 PHE A CA 1
ATOM 986 C C . PHE A 1 131 ? -3.512 -5.668 27.069 1.00 91.25 131 PHE A C 1
ATOM 988 O O . PHE A 1 131 ? -2.345 -5.276 27.042 1.00 91.25 131 PHE A O 1
ATOM 995 N N . ASN A 1 132 ? -4.009 -6.383 28.071 1.00 89.19 132 ASN A N 1
ATOM 996 C CA . ASN A 1 132 ? -3.230 -6.882 29.195 1.00 89.19 132 ASN A CA 1
ATOM 997 C C . ASN A 1 132 ? -2.532 -8.176 28.759 1.00 89.19 132 ASN A C 1
ATOM 999 O O . ASN A 1 132 ? -3.048 -9.277 28.955 1.00 89.19 132 ASN A O 1
ATOM 1003 N N . ALA A 1 133 ? -1.371 -8.037 28.111 1.00 84.81 133 ALA A N 1
ATOM 1004 C CA . ALA A 1 133 ? -0.630 -9.160 27.528 1.00 84.81 133 ALA A CA 1
ATOM 1005 C C . ALA A 1 133 ? -0.253 -10.243 28.558 1.00 84.81 133 ALA A C 1
ATOM 1007 O O . ALA A 1 133 ? -0.171 -11.411 28.202 1.00 84.81 133 ALA A O 1
ATOM 1008 N N . GLU A 1 134 ? -0.095 -9.872 29.831 1.00 84.00 134 GLU A N 1
ATOM 1009 C CA . GLU A 1 134 ? 0.209 -10.788 30.941 1.00 84.00 134 GLU A CA 1
ATOM 1010 C C . GLU A 1 134 ? -0.900 -11.821 31.192 1.00 84.00 134 GLU A C 1
ATOM 1012 O O . GLU A 1 134 ? -0.622 -12.954 31.577 1.00 84.00 134 GLU A O 1
ATOM 1017 N N . ASN A 1 135 ? -2.154 -11.444 30.928 1.00 86.44 135 ASN A N 1
ATOM 1018 C CA . ASN A 1 135 ? -3.321 -12.310 31.098 1.00 86.44 135 ASN A CA 1
ATOM 1019 C C . ASN A 1 135 ? -3.652 -13.091 29.816 1.00 86.44 135 ASN A C 1
ATOM 1021 O O . ASN A 1 135 ? -4.552 -13.931 29.811 1.00 86.44 135 ASN A O 1
ATOM 1025 N N . CYS A 1 136 ? -2.965 -12.802 28.706 1.00 87.12 136 CYS A N 1
ATOM 1026 C CA . CYS A 1 136 ? -3.244 -13.408 27.414 1.00 87.12 136 CYS A CA 1
ATOM 1027 C C . CYS A 1 136 ? -2.584 -14.794 27.315 1.00 87.12 136 CYS A C 1
ATOM 1029 O O . CYS A 1 136 ? -1.359 -14.894 27.413 1.00 87.12 136 CYS A O 1
ATOM 1031 N N . PRO A 1 137 ? -3.355 -15.879 27.104 1.00 83.00 137 PRO A N 1
ATOM 1032 C CA . PRO A 1 137 ? -2.768 -17.201 26.950 1.00 83.00 137 PRO A CA 1
ATOM 1033 C C . PRO A 1 137 ? -1.960 -17.275 25.651 1.00 83.00 137 PRO A C 1
ATOM 1035 O O . PRO A 1 137 ? -2.454 -16.946 24.569 1.00 83.00 137 PRO A O 1
ATOM 1038 N N . SER A 1 138 ? -0.721 -17.753 25.753 1.00 76.94 138 SER A N 1
ATOM 1039 C CA . SER A 1 138 ? 0.159 -17.940 24.600 1.00 76.94 138 SER A CA 1
ATOM 1040 C C . SER A 1 138 ? -0.468 -18.866 23.553 1.00 76.94 138 SER A C 1
ATOM 1042 O O . SER A 1 138 ? -0.959 -19.946 23.879 1.00 76.94 138 SER A O 1
ATOM 1044 N N . GLY A 1 139 ? -0.407 -18.461 22.281 1.00 75.69 139 GLY A N 1
ATOM 1045 C CA . GLY A 1 139 ? -0.881 -19.260 21.144 1.00 75.69 139 GLY A CA 1
ATOM 1046 C C . GLY A 1 139 ? -2.365 -19.097 20.789 1.00 75.69 139 GLY A C 1
ATOM 1047 O O . GLY A 1 139 ? -2.831 -19.762 19.870 1.00 75.69 139 GLY A O 1
ATOM 1048 N N . CYS A 1 140 ? -3.108 -18.220 21.471 1.00 88.12 140 CYS A N 1
ATOM 1049 C CA . CYS A 1 140 ? -4.480 -17.866 21.096 1.00 88.12 140 CYS A CA 1
ATOM 1050 C C . CYS A 1 140 ? -4.505 -16.772 20.008 1.00 88.12 140 CYS A C 1
ATOM 1052 O O . CYS A 1 140 ? -3.853 -15.740 20.152 1.00 88.12 140 CYS A O 1
ATOM 1054 N N . SER A 1 141 ? -5.290 -16.966 18.942 1.00 91.06 141 SER A N 1
ATOM 1055 C CA . SER A 1 141 ? -5.443 -16.024 17.814 1.00 91.06 141 SER A CA 1
ATOM 1056 C C . SER A 1 141 ? -6.869 -15.489 17.632 1.00 91.06 141 SER A C 1
ATOM 1058 O O . SER A 1 141 ? -7.117 -14.708 16.715 1.00 91.06 141 SER A O 1
ATOM 1060 N N . THR A 1 142 ? -7.819 -15.832 18.509 1.00 92.19 142 THR A N 1
ATOM 1061 C CA . THR A 1 142 ? -9.255 -15.551 18.308 1.00 92.19 142 THR A CA 1
ATOM 1062 C C . THR A 1 142 ? -9.558 -14.075 18.036 1.00 92.19 142 THR A C 1
ATOM 1064 O O . THR A 1 142 ? -10.336 -13.736 17.147 1.00 92.19 142 THR A O 1
ATOM 1067 N N . CYS A 1 143 ? -8.936 -13.164 18.786 1.00 93.69 143 CYS A N 1
ATOM 1068 C CA . CYS A 1 143 ? -9.135 -11.726 18.606 1.00 93.69 143 CYS A CA 1
ATOM 1069 C C . CYS A 1 143 ? -8.501 -11.180 17.318 1.00 93.69 143 CYS A C 1
ATOM 1071 O O . CYS A 1 143 ? -8.978 -10.166 16.812 1.00 93.69 143 CYS A O 1
ATOM 1073 N N . VAL A 1 144 ? -7.451 -11.828 16.801 1.00 94.62 144 VAL A N 1
ATOM 1074 C CA . VAL A 1 144 ? -6.834 -11.497 15.508 1.00 94.62 144 VAL A CA 1
ATOM 1075 C C . VAL A 1 144 ? -7.784 -11.906 14.388 1.00 94.62 144 VAL A C 1
ATOM 1077 O O . VAL A 1 144 ? -8.136 -11.078 13.554 1.00 94.62 144 VAL A O 1
ATOM 1080 N N . GLU A 1 145 ? -8.280 -13.141 14.433 1.00 94.25 145 GLU A N 1
ATOM 1081 C CA . GLU A 1 145 ? -9.159 -13.710 13.404 1.00 94.25 145 GLU A CA 1
ATOM 1082 C C . GLU A 1 145 ? -10.524 -13.016 13.326 1.00 94.25 145 GLU A C 1
ATOM 1084 O O . GLU A 1 145 ? -11.064 -12.824 12.240 1.00 94.25 145 GLU A O 1
ATOM 1089 N N . VAL A 1 146 ? -11.081 -12.589 14.463 1.00 95.81 146 VAL A N 1
ATOM 1090 C CA . VAL A 1 146 ? -12.379 -11.893 14.491 1.00 95.81 146 VAL A CA 1
ATOM 1091 C C . VAL A 1 146 ? -12.276 -10.412 14.104 1.00 95.81 146 VAL A C 1
ATOM 1093 O O . VAL A 1 146 ? -13.301 -9.744 13.970 1.00 95.81 146 VAL A O 1
ATOM 1096 N N . CYS A 1 147 ? -11.069 -9.844 13.997 1.00 96.69 147 CYS A N 1
ATOM 1097 C CA . CYS A 1 147 ? -10.896 -8.411 13.783 1.00 96.69 147 CYS A CA 1
ATOM 1098 C C . CYS A 1 147 ? -11.235 -8.026 12.331 1.00 96.69 147 CYS A C 1
ATOM 1100 O O . CYS A 1 147 ? -10.425 -8.274 11.439 1.00 96.69 147 CYS A O 1
ATOM 1102 N N . PRO A 1 148 ? -12.344 -7.306 12.065 1.00 94.88 148 PRO A N 1
ATOM 1103 C CA . PRO A 1 148 ? -12.709 -6.938 10.693 1.00 94.88 148 PRO A CA 1
ATOM 1104 C C . PRO A 1 148 ? -11.767 -5.888 10.085 1.00 94.88 148 PRO A C 1
ATOM 1106 O O . PRO A 1 148 ? -11.788 -5.648 8.883 1.00 94.88 148 PRO A O 1
ATOM 1109 N N . CYS A 1 149 ? -10.962 -5.222 10.916 1.00 95.56 149 CYS A N 1
ATOM 1110 C CA . CYS A 1 149 ? -10.014 -4.196 10.492 1.00 95.56 149 CYS A CA 1
ATOM 1111 C C . CYS A 1 149 ? -8.593 -4.735 10.317 1.00 95.56 149 CYS A C 1
ATOM 1113 O O . CYS A 1 149 ? -7.716 -3.955 9.963 1.00 95.56 149 CYS A O 1
ATOM 1115 N N . ASN A 1 150 ? -8.334 -6.007 10.642 1.00 95.44 150 ASN A N 1
ATOM 1116 C CA . ASN A 1 150 ? -6.982 -6.567 10.705 1.00 95.44 150 ASN A CA 1
ATOM 1117 C C . ASN A 1 150 ? -6.002 -5.701 11.535 1.00 95.44 150 ASN A C 1
ATOM 1119 O O . ASN A 1 150 ? -4.850 -5.493 11.165 1.00 95.44 150 ASN A O 1
ATOM 1123 N N . ALA A 1 151 ? -6.495 -5.118 12.632 1.00 96.44 151 ALA A N 1
ATOM 1124 C CA . ALA A 1 151 ? -5.749 -4.163 13.456 1.00 96.44 151 ALA A CA 1
ATOM 1125 C C . ALA A 1 151 ? -4.958 -4.830 14.595 1.00 96.44 151 ALA A C 1
ATOM 1127 O O . ALA A 1 151 ? -4.129 -4.181 15.227 1.00 96.44 151 ALA A O 1
ATOM 1128 N N . ILE A 1 152 ? -5.239 -6.100 14.895 1.00 95.06 152 ILE A N 1
ATOM 1129 C CA . ILE A 1 152 ? -4.630 -6.866 15.990 1.00 95.06 152 ILE A CA 1
ATOM 1130 C C . ILE A 1 152 ? -3.674 -7.882 15.370 1.00 95.06 152 ILE A C 1
ATOM 1132 O O . ILE A 1 152 ? -4.012 -8.494 14.361 1.00 95.06 152 ILE A O 1
ATOM 1136 N N . TYR A 1 153 ? -2.502 -8.071 15.966 1.00 92.56 153 TYR A N 1
ATOM 1137 C CA . TYR A 1 153 ? -1.499 -9.020 15.490 1.00 92.56 153 TYR A CA 1
ATOM 1138 C C . TYR A 1 153 ? -0.755 -9.677 16.657 1.00 92.56 153 TYR A C 1
ATOM 1140 O O . TYR A 1 153 ? -0.725 -9.152 17.772 1.00 92.56 153 TYR A O 1
ATOM 1148 N N . LEU A 1 154 ? -0.156 -10.838 16.386 1.00 90.56 154 LEU A N 1
ATOM 1149 C CA . LEU A 1 154 ? 0.741 -11.534 17.307 1.00 90.56 154 LEU A CA 1
ATOM 1150 C C . LEU A 1 154 ? 2.183 -11.165 16.927 1.00 90.56 154 LEU A C 1
ATOM 1152 O O . LEU A 1 154 ? 2.599 -11.479 15.807 1.00 90.56 154 LEU A O 1
ATOM 1156 N N . PRO A 1 155 ? 2.933 -10.456 17.787 1.00 86.31 155 PRO A N 1
ATOM 1157 C CA . PRO A 1 155 ? 4.318 -10.102 17.501 1.00 86.31 155 PRO A CA 1
ATOM 1158 C C . PRO A 1 155 ? 5.189 -11.342 17.276 1.00 86.31 155 PRO A C 1
ATOM 1160 O O . PRO A 1 155 ? 5.047 -12.356 17.958 1.00 86.31 155 PRO A O 1
ATOM 1163 N N . THR A 1 156 ? 6.112 -11.265 16.317 1.00 81.50 156 THR A N 1
ATOM 1164 C CA . THR A 1 156 ? 7.117 -12.315 16.116 1.00 81.50 156 THR A CA 1
ATOM 1165 C C . THR A 1 156 ? 8.074 -12.368 17.308 1.00 81.50 156 THR A C 1
ATOM 1167 O O . THR A 1 156 ? 8.597 -11.314 17.684 1.00 81.50 156 THR A O 1
ATOM 1170 N N . PRO A 1 157 ? 8.349 -13.563 17.863 1.00 76.06 157 PRO A N 1
ATOM 1171 C CA . PRO A 1 157 ? 9.242 -13.709 19.005 1.00 76.06 157 PRO A CA 1
ATOM 1172 C C . PRO A 1 157 ? 10.668 -13.308 18.623 1.00 76.06 157 PRO A C 1
ATOM 1174 O O . PRO A 1 157 ? 11.195 -13.729 17.586 1.00 76.06 157 PRO A O 1
ATOM 1177 N N . ARG A 1 158 ? 11.299 -12.487 19.458 1.00 75.50 158 ARG A N 1
ATOM 1178 C CA . ARG A 1 158 ? 12.687 -12.053 19.308 1.00 75.50 158 ARG A CA 1
ATOM 1179 C C . ARG A 1 158 ? 13.636 -13.112 19.874 1.00 75.50 158 ARG A C 1
ATOM 1181 O O . ARG A 1 158 ? 13.281 -13.871 20.779 1.00 75.50 158 ARG A O 1
ATOM 1188 N N . PRO A 1 159 ? 14.881 -13.188 19.372 1.00 77.00 159 PRO A N 1
ATOM 1189 C CA . PRO A 1 159 ? 15.875 -14.099 19.920 1.00 77.00 159 PRO A CA 1
ATOM 1190 C C . PRO A 1 159 ? 16.114 -13.842 21.416 1.00 77.00 159 PRO A C 1
ATOM 1192 O O . PRO A 1 159 ? 16.319 -12.705 21.833 1.00 77.00 159 PRO A O 1
ATOM 1195 N N . ALA A 1 160 ? 16.212 -14.909 22.217 1.00 72.25 160 ALA A N 1
ATOM 1196 C CA . ALA A 1 160 ? 16.428 -14.838 23.671 1.00 72.25 160 ALA A CA 1
ATOM 1197 C C . ALA A 1 160 ? 17.625 -13.968 24.110 1.00 72.25 160 ALA A C 1
ATOM 1199 O O . ALA A 1 160 ? 17.631 -13.434 25.213 1.00 72.25 160 ALA A O 1
ATOM 1200 N N . LYS A 1 161 ? 18.634 -13.795 23.246 1.00 78.06 161 LYS A N 1
ATOM 1201 C CA . LYS A 1 161 ? 19.808 -12.943 23.506 1.00 78.06 161 LYS A CA 1
ATOM 1202 C C . LYS A 1 161 ? 19.487 -11.445 23.555 1.00 78.06 161 LYS A C 1
ATOM 1204 O O . LYS A 1 161 ? 20.257 -10.685 24.133 1.00 78.06 161 LYS A O 1
ATOM 1209 N N . GLU A 1 162 ? 18.392 -11.025 22.932 1.00 76.69 162 GLU A N 1
ATOM 1210 C CA . GLU A 1 162 ? 17.973 -9.621 22.832 1.00 76.69 162 GLU A CA 1
ATOM 1211 C C . GLU A 1 162 ? 16.955 -9.243 23.914 1.00 76.69 162 GLU A C 1
ATOM 1213 O O . GLU A 1 162 ? 16.734 -8.062 24.185 1.00 76.69 162 GLU A O 1
ATOM 1218 N N . LEU A 1 163 ? 16.376 -10.247 24.575 1.00 68.81 163 LEU A N 1
ATOM 1219 C CA . LEU A 1 163 ? 15.401 -10.091 25.642 1.00 68.81 163 LEU A CA 1
ATOM 1220 C C . LEU A 1 163 ? 16.132 -9.801 26.952 1.00 68.81 163 LEU A C 1
ATOM 1222 O O . LEU A 1 163 ? 16.488 -10.697 27.715 1.00 68.81 163 LEU A O 1
ATOM 1226 N N . LYS A 1 164 ? 16.381 -8.514 27.207 1.00 71.12 164 LYS A N 1
ATOM 1227 C CA . LYS A 1 164 ? 16.979 -7.982 28.445 1.00 71.12 164 LYS A CA 1
ATOM 1228 C C . LYS A 1 164 ? 16.015 -8.089 29.640 1.00 71.12 164 LYS A C 1
ATOM 1230 O O . LYS A 1 164 ? 15.738 -7.093 30.296 1.00 71.12 164 LYS A O 1
ATOM 1235 N N . HIS A 1 165 ? 15.497 -9.286 29.913 1.00 65.75 165 HIS A N 1
ATOM 1236 C CA . HIS A 1 165 ? 14.460 -9.555 30.921 1.00 65.75 165 HIS A CA 1
ATOM 1237 C C . HIS A 1 165 ? 13.102 -8.875 30.659 1.00 65.75 165 HIS A C 1
ATOM 1239 O O . HIS A 1 165 ? 12.279 -8.782 31.564 1.00 65.75 165 HIS A O 1
ATOM 1245 N N . GLU A 1 166 ? 12.847 -8.425 29.430 1.00 65.50 166 GLU A N 1
ATOM 1246 C CA . GLU A 1 166 ? 11.541 -7.901 29.024 1.00 65.50 166 GLU A CA 1
ATOM 1247 C C . GLU A 1 166 ? 10.615 -9.054 28.620 1.00 65.50 166 GLU A C 1
ATOM 1249 O O . GLU A 1 166 ? 11.017 -9.941 27.864 1.00 65.50 166 GLU A O 1
ATOM 1254 N N . LEU A 1 167 ? 9.375 -9.041 29.122 1.00 63.91 167 LEU A N 1
ATOM 1255 C CA . LEU A 1 167 ? 8.331 -9.947 28.649 1.00 63.91 167 LEU A CA 1
ATOM 1256 C C . LEU A 1 167 ? 7.981 -9.570 27.205 1.00 63.91 167 LEU A C 1
ATOM 1258 O O . LEU A 1 167 ? 7.709 -8.403 26.916 1.00 63.91 167 LEU A O 1
ATOM 1262 N N . GLU A 1 168 ? 7.975 -10.541 26.294 1.00 66.94 168 GLU A N 1
ATOM 1263 C CA . GLU A 1 168 ? 7.513 -10.265 24.938 1.00 66.94 168 GLU A CA 1
ATOM 1264 C C . GLU A 1 168 ? 6.006 -10.038 24.929 1.00 66.94 168 GLU A C 1
ATOM 1266 O O . GLU A 1 168 ? 5.267 -10.843 25.505 1.00 66.94 168 GLU A O 1
ATOM 1271 N N . PRO A 1 169 ? 5.519 -8.974 24.267 1.00 69.69 169 PRO A N 1
ATOM 1272 C CA . PRO A 1 169 ? 4.094 -8.826 24.065 1.00 69.69 169 PRO A CA 1
ATOM 1273 C C . PRO A 1 169 ? 3.623 -9.985 23.186 1.00 69.69 169 PRO A C 1
ATOM 1275 O O . PRO A 1 169 ? 3.964 -10.067 22.010 1.00 69.69 169 PRO A O 1
ATOM 1278 N N . VAL A 1 170 ? 2.828 -10.887 23.759 1.00 84.75 170 VAL A N 1
ATOM 1279 C CA . VAL A 1 170 ? 2.214 -12.006 23.023 1.00 84.75 170 VAL A CA 1
ATOM 1280 C C . VAL A 1 170 ? 1.101 -11.536 22.085 1.00 84.75 170 VAL A C 1
ATOM 1282 O O . VAL A 1 170 ? 0.674 -12.275 21.205 1.00 84.75 170 VAL A O 1
ATOM 1285 N N . ILE A 1 171 ? 0.641 -10.294 22.256 1.00 89.50 171 ILE A N 1
ATOM 1286 C CA . ILE A 1 171 ? -0.422 -9.674 21.476 1.00 89.50 171 ILE A CA 1
ATOM 1287 C C . ILE A 1 171 ? -0.234 -8.157 21.409 1.00 89.50 171 ILE A C 1
ATOM 1289 O O . ILE A 1 171 ? 0.176 -7.528 22.385 1.00 89.50 171 ILE A O 1
ATOM 1293 N N . ALA A 1 172 ? -0.561 -7.562 20.263 1.00 90.19 172 ALA A N 1
ATOM 1294 C CA . ALA A 1 172 ? -0.534 -6.121 20.062 1.00 90.19 172 ALA A CA 1
ATOM 1295 C C . ALA A 1 172 ? -1.682 -5.657 19.155 1.00 90.19 172 ALA A C 1
ATOM 1297 O O . ALA A 1 172 ? -2.248 -6.421 18.372 1.00 90.19 172 ALA A O 1
ATOM 1298 N N . VAL A 1 173 ? -2.021 -4.373 19.257 1.00 93.69 173 VAL A N 1
ATOM 1299 C CA . VAL A 1 173 ? -3.051 -3.724 18.443 1.00 93.69 173 VAL A CA 1
ATOM 1300 C C . VAL A 1 173 ? -2.518 -2.411 17.888 1.00 93.69 173 VAL A C 1
ATOM 1302 O O . VAL A 1 173 ? -1.961 -1.595 18.620 1.00 93.69 173 VAL A O 1
ATOM 1305 N N . ASN A 1 174 ? -2.712 -2.187 16.592 1.00 95.19 174 ASN A N 1
ATOM 1306 C CA . ASN A 1 174 ? -2.509 -0.886 15.980 1.00 95.19 174 ASN A CA 1
ATOM 1307 C C . ASN A 1 174 ? -3.804 -0.062 16.106 1.00 95.19 174 ASN A C 1
ATOM 1309 O O . ASN A 1 174 ? -4.818 -0.336 15.455 1.00 95.19 174 ASN A O 1
ATOM 1313 N N . LYS A 1 175 ? -3.773 0.952 16.976 1.00 94.75 175 LYS A N 1
ATOM 1314 C CA . LYS A 1 175 ? -4.926 1.817 17.266 1.00 94.75 175 LYS A CA 1
ATOM 1315 C C . LYS A 1 175 ? -5.327 2.680 16.068 1.00 94.75 175 LYS A C 1
ATOM 1317 O O . LYS A 1 175 ? -6.506 3.023 15.953 1.00 94.75 175 LYS A O 1
ATOM 1322 N N . ASP A 1 176 ? -4.408 2.957 15.146 1.00 94.31 176 ASP A N 1
ATOM 1323 C CA . ASP A 1 176 ? -4.693 3.744 13.947 1.00 94.31 176 ASP A CA 1
ATOM 1324 C C . ASP A 1 176 ? -5.654 3.002 13.025 1.00 94.31 176 ASP A C 1
ATOM 1326 O O . ASP A 1 176 ? -6.578 3.629 12.507 1.00 94.31 176 ASP A O 1
ATOM 1330 N N . PHE A 1 177 ? -5.564 1.670 12.963 1.00 96.56 177 PHE A N 1
ATOM 1331 C CA . PHE A 1 177 ? -6.458 0.834 12.152 1.00 96.56 177 PHE A CA 1
ATOM 1332 C C . PHE A 1 177 ? -7.701 0.322 12.890 1.00 96.56 177 PHE A C 1
ATOM 1334 O O . PHE A 1 177 ? -8.672 -0.126 12.279 1.00 96.56 177 PHE A O 1
ATOM 1341 N N . CYS A 1 178 ? -7.711 0.386 14.222 1.00 96.44 178 CYS A N 1
ATOM 1342 C CA . CYS A 1 178 ? -8.843 -0.068 15.022 1.00 96.44 178 CYS A CA 1
ATOM 1343 C C . CYS A 1 178 ? -10.045 0.882 14.879 1.00 96.44 178 CYS A C 1
ATOM 1345 O O . CYS A 1 178 ? -9.949 2.066 15.202 1.00 96.44 178 CYS A O 1
ATOM 1347 N N . MET A 1 179 ? -11.203 0.355 14.465 1.00 95.81 179 MET A N 1
ATOM 1348 C CA . MET A 1 179 ? -12.475 1.099 14.444 1.00 95.81 179 MET A CA 1
ATOM 1349 C C . MET A 1 179 ? -13.227 1.066 15.787 1.00 95.81 179 MET A C 1
ATOM 1351 O O . MET A 1 179 ? -14.356 1.538 15.868 1.00 95.81 179 MET A O 1
ATOM 1355 N N . PHE A 1 180 ? -12.658 0.440 16.823 1.00 96.38 180 PHE A N 1
ATOM 1356 C CA . PHE A 1 180 ? -13.254 0.306 18.159 1.00 96.38 180 PHE A CA 1
ATOM 1357 C C . PHE A 1 180 ? -14.635 -0.384 18.178 1.00 96.38 180 PHE A C 1
ATOM 1359 O O . PHE A 1 180 ? -15.503 -0.033 18.978 1.00 96.38 180 PHE A O 1
ATOM 1366 N N . CYS A 1 181 ? -14.870 -1.396 17.329 1.00 95.19 181 CYS A N 1
ATOM 1367 C CA . CYS A 1 181 ? -16.154 -2.119 17.251 1.00 95.19 181 CYS A CA 1
ATOM 1368 C C . CYS A 1 181 ? -16.429 -3.048 18.453 1.00 95.19 181 CYS A C 1
ATOM 1370 O O . CYS A 1 181 ? -17.588 -3.271 18.803 1.00 95.19 181 CYS A O 1
ATOM 1372 N N . GLY A 1 182 ? -15.379 -3.542 19.119 1.00 94.19 182 GLY A N 1
ATOM 1373 C CA . GLY A 1 182 ? -15.480 -4.429 20.283 1.00 94.19 182 GLY A CA 1
ATOM 1374 C C . GLY A 1 182 ? -15.713 -5.910 19.971 1.00 94.19 182 GLY A C 1
ATOM 1375 O O . GLY A 1 182 ? -15.975 -6.671 20.896 1.00 94.19 182 GLY A O 1
ATOM 1376 N N . ALA A 1 183 ? -15.584 -6.343 18.712 1.00 95.38 183 ALA A N 1
ATOM 1377 C CA . ALA A 1 183 ? -15.688 -7.760 18.348 1.00 95.38 183 ALA A CA 1
ATOM 1378 C C . ALA A 1 183 ? -14.665 -8.629 19.106 1.00 95.38 183 ALA A C 1
ATOM 1380 O O . ALA A 1 183 ? -15.021 -9.669 19.651 1.00 95.38 183 ALA A O 1
ATOM 1381 N N . CYS A 1 184 ? -13.421 -8.153 19.225 1.00 94.81 184 CYS A N 1
ATOM 1382 C CA . CYS A 1 184 ? -12.364 -8.830 19.977 1.00 94.81 184 CYS A CA 1
ATOM 1383 C C . CYS A 1 184 ? -12.679 -8.969 21.474 1.00 94.81 184 CYS A C 1
ATOM 1385 O O . CYS A 1 184 ? -12.408 -10.019 22.043 1.00 94.81 184 CYS A O 1
ATOM 1387 N N . VAL A 1 185 ? -13.291 -7.951 22.091 1.00 93.81 185 VAL A N 1
ATOM 1388 C CA . VAL A 1 185 ? -13.688 -7.973 23.510 1.00 93.81 185 VAL A CA 1
ATOM 1389 C C . VAL A 1 185 ? -14.697 -9.091 23.764 1.00 93.81 185 VAL A C 1
ATOM 1391 O O . VAL A 1 185 ? -14.562 -9.830 24.731 1.00 93.81 185 VAL A O 1
ATOM 1394 N N . ASN A 1 186 ? -15.674 -9.248 22.868 1.00 91.94 186 ASN A N 1
ATOM 1395 C CA . ASN A 1 186 ? -16.697 -10.287 22.991 1.00 91.94 186 ASN A CA 1
ATOM 1396 C C . ASN A 1 186 ? -16.174 -11.691 22.659 1.00 91.94 186 ASN A C 1
ATOM 1398 O O . ASN A 1 186 ? -16.672 -12.669 23.204 1.00 91.94 186 ASN A O 1
ATOM 1402 N N . ALA A 1 187 ? -15.226 -11.799 21.727 1.00 92.19 187 ALA A N 1
ATOM 1403 C CA . ALA A 1 187 ? -14.706 -13.086 21.272 1.00 92.19 187 ALA A CA 1
ATOM 1404 C C . ALA A 1 187 ? -13.610 -13.651 22.186 1.00 92.19 187 ALA A C 1
ATOM 1406 O O . ALA A 1 187 ? -13.336 -14.849 22.148 1.00 92.19 187 ALA A O 1
ATOM 1407 N N . CYS A 1 188 ? -12.947 -12.799 22.969 1.00 91.56 188 CYS A N 1
ATOM 1408 C CA . CYS A 1 188 ? -11.860 -13.218 23.836 1.00 91.56 18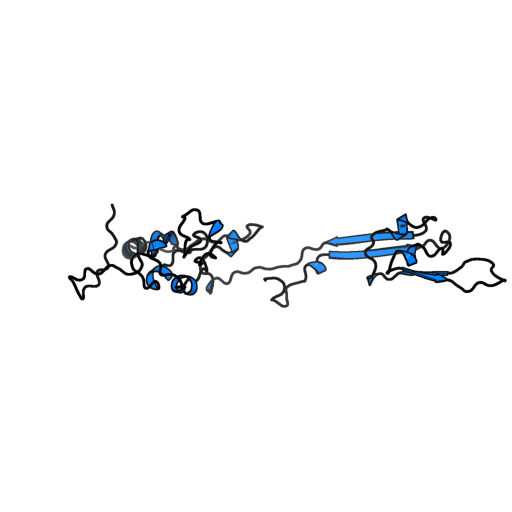8 CYS A CA 1
ATOM 1409 C C . CYS A 1 188 ? -12.394 -14.097 24.986 1.00 91.56 188 CYS A C 1
ATOM 1411 O O . CYS A 1 188 ? -13.261 -13.650 25.740 1.00 91.56 188 CYS A O 1
ATOM 1413 N N . PRO A 1 189 ? -11.888 -15.337 25.137 1.00 88.25 189 PRO A N 1
ATOM 1414 C CA . PRO A 1 189 ? -12.348 -16.253 26.177 1.00 88.25 189 PRO A CA 1
ATOM 1415 C C . PRO A 1 189 ? -11.725 -15.973 27.550 1.00 88.25 189 PRO A C 1
ATOM 1417 O O . PRO A 1 189 ? -12.140 -16.588 28.523 1.00 88.25 189 PRO A O 1
ATOM 1420 N N . GLY A 1 190 ? -10.710 -15.108 27.630 1.00 85.56 190 GLY A N 1
ATOM 1421 C CA . GLY A 1 190 ? -10.027 -14.807 28.885 1.00 85.56 190 GLY A CA 1
ATOM 1422 C C . GLY A 1 190 ? -10.555 -13.551 29.572 1.00 85.56 190 GLY A C 1
ATOM 1423 O O . GLY A 1 190 ? -11.082 -12.635 28.934 1.00 85.56 190 GLY A O 1
ATOM 1424 N N . GLU A 1 191 ? -10.386 -13.534 30.889 1.00 86.31 191 GLU A N 1
ATOM 1425 C CA . GLU A 1 191 ? -10.870 -12.488 31.785 1.00 86.31 191 GLU A CA 1
ATOM 1426 C C . GLU A 1 191 ? -9.927 -11.282 31.809 1.00 86.31 191 GLU A C 1
ATOM 1428 O O . GLU A 1 191 ? -8.717 -11.424 31.984 1.00 86.31 191 GLU A O 1
ATOM 1433 N N . ASP A 1 192 ? -10.497 -10.090 31.652 1.00 87.44 192 ASP A N 1
ATOM 1434 C CA . ASP A 1 192 ? -9.816 -8.798 31.765 1.00 87.44 192 ASP A CA 1
ATOM 1435 C C . ASP A 1 192 ? -8.535 -8.663 30.917 1.00 87.44 192 ASP A C 1
ATOM 1437 O O . ASP A 1 192 ? -7.533 -8.071 31.323 1.00 87.44 192 ASP A O 1
ATOM 1441 N N . ILE A 1 193 ? -8.556 -9.242 29.711 1.00 90.44 193 ILE A N 1
ATOM 1442 C CA . ILE A 1 193 ? -7.457 -9.158 28.740 1.00 90.44 193 ILE A CA 1
ATOM 1443 C C . ILE A 1 193 ? -7.613 -7.912 27.874 1.00 90.44 193 ILE A C 1
ATOM 1445 O O . ILE A 1 193 ? -6.634 -7.215 27.628 1.00 90.44 193 ILE A O 1
ATOM 1449 N N . ILE A 1 194 ? -8.819 -7.639 27.370 1.00 93.38 194 ILE A N 1
ATOM 1450 C CA . ILE A 1 194 ? -9.052 -6.568 26.394 1.00 93.38 194 ILE A CA 1
ATOM 1451 C C . ILE A 1 194 ? -10.015 -5.542 26.969 1.00 93.38 194 ILE A C 1
ATOM 1453 O O . ILE A 1 194 ? -11.201 -5.826 27.117 1.00 93.38 194 ILE A O 1
ATOM 1457 N N . ILE A 1 195 ? -9.527 -4.325 27.194 1.00 93.94 195 ILE A N 1
ATOM 1458 C CA . ILE A 1 195 ? -10.315 -3.208 27.719 1.00 93.94 195 ILE A CA 1
ATOM 1459 C C . ILE A 1 195 ? -10.585 -2.223 26.586 1.00 93.94 195 ILE A C 1
ATOM 1461 O O . ILE A 1 195 ? -9.661 -1.648 26.017 1.00 93.94 195 ILE A O 1
ATOM 1465 N N . LEU A 1 196 ? -11.858 -2.001 26.268 1.00 95.19 196 LEU A N 1
ATOM 1466 C CA . LEU A 1 196 ? -12.314 -1.050 25.258 1.00 95.19 196 LEU A CA 1
ATOM 1467 C C . LEU A 1 196 ? -13.026 0.127 25.920 1.00 95.19 196 LEU A C 1
ATOM 1469 O O . LEU A 1 196 ? -14.032 -0.057 26.608 1.00 95.19 196 LEU A O 1
ATOM 1473 N N . LYS A 1 197 ? -12.575 1.346 25.627 1.00 95.88 197 LYS A N 1
ATOM 1474 C CA . LYS A 1 197 ? -13.215 2.589 26.066 1.00 95.88 197 LYS A CA 1
ATOM 1475 C C . LYS A 1 197 ? -13.524 3.462 24.861 1.00 95.88 197 LYS A C 1
ATOM 1477 O O . LYS A 1 197 ? -12.616 3.886 24.159 1.00 95.88 197 LYS A O 1
ATOM 1482 N N . ARG A 1 198 ? -14.798 3.780 24.637 1.00 95.69 198 ARG A N 1
ATOM 1483 C CA . ARG A 1 198 ? -15.198 4.734 23.594 1.00 95.69 198 ARG A CA 1
ATOM 1484 C C . ARG A 1 198 ? -15.416 6.114 24.200 1.00 95.69 198 ARG A C 1
ATOM 1486 O O . ARG A 1 198 ? -15.999 6.234 25.272 1.00 95.69 198 ARG A O 1
ATOM 1493 N N . THR A 1 199 ? -14.969 7.148 23.504 1.00 94.50 199 THR A N 1
ATOM 1494 C CA . THR A 1 199 ? -15.150 8.562 23.861 1.00 94.50 199 THR A CA 1
ATOM 1495 C C . THR A 1 199 ? -16.177 9.250 22.967 1.00 94.50 199 THR A C 1
ATOM 1497 O O . THR A 1 199 ? -16.835 10.190 23.409 1.00 94.50 199 THR A O 1
ATOM 1500 N N . GLY A 1 200 ? -16.372 8.757 21.741 1.00 92.81 200 GLY A N 1
ATOM 1501 C CA . GLY A 1 200 ? -17.249 9.376 20.752 1.00 92.81 200 GLY A CA 1
ATOM 1502 C C . GLY A 1 200 ? -17.893 8.371 19.801 1.00 92.81 200 GLY A C 1
ATOM 1503 O O . GLY A 1 200 ? -17.402 7.259 19.602 1.00 92.81 200 GLY A O 1
ATOM 1504 N N . ILE A 1 201 ? -19.025 8.777 19.222 1.00 93.12 201 ILE A N 1
ATOM 1505 C CA . ILE A 1 201 ? -19.748 8.035 18.183 1.00 93.12 201 ILE A CA 1
ATOM 1506 C C . ILE A 1 201 ? -20.201 9.038 17.127 1.00 93.12 201 ILE A C 1
ATOM 1508 O O . ILE A 1 201 ? -20.919 9.988 17.453 1.00 93.12 201 ILE A O 1
ATOM 1512 N N . ARG A 1 202 ? -19.808 8.815 15.875 1.00 90.69 202 ARG A N 1
ATOM 1513 C CA . ARG A 1 202 ? -20.166 9.647 14.726 1.00 90.69 202 ARG A CA 1
ATOM 1514 C C . ARG A 1 202 ? -21.336 9.013 13.983 1.00 90.69 202 ARG A C 1
ATOM 1516 O O . ARG A 1 202 ? -21.175 8.041 13.253 1.00 90.69 202 ARG A O 1
ATOM 1523 N N . VAL A 1 203 ? -22.530 9.566 14.170 1.00 88.94 203 VAL A N 1
ATOM 1524 C CA . VAL A 1 203 ? -23.744 9.148 13.455 1.00 88.94 203 VAL A CA 1
ATOM 1525 C C . VAL A 1 203 ? -24.522 10.359 12.960 1.00 88.94 203 VAL A C 1
ATOM 1527 O O . VAL A 1 203 ? -24.549 11.405 13.606 1.00 88.94 203 VAL A O 1
ATOM 1530 N N . LYS A 1 204 ? -25.170 10.214 11.803 1.00 85.50 204 LYS A N 1
ATOM 1531 C CA . LYS A 1 204 ? -26.043 11.241 11.224 1.00 85.50 204 LYS A CA 1
ATOM 1532 C C . LYS A 1 204 ? -27.470 11.035 11.734 1.00 85.50 204 LYS A C 1
ATOM 1534 O O . LYS A 1 204 ? -28.010 9.941 11.602 1.00 85.50 204 LYS A O 1
ATOM 1539 N N . GLY A 1 205 ? -28.098 12.073 12.285 1.00 85.25 205 GLY A N 1
ATOM 1540 C CA . GLY A 1 205 ? -29.497 12.015 12.722 1.00 85.25 205 GLY A CA 1
ATOM 1541 C C . GLY A 1 205 ? -29.815 12.937 13.897 1.00 85.25 205 GLY A C 1
ATOM 1542 O O . GLY A 1 205 ? -28.945 13.632 14.413 1.00 85.25 205 GLY A O 1
ATOM 1543 N N . LYS A 1 206 ? -31.086 12.949 14.318 1.00 85.06 206 LYS A N 1
ATOM 1544 C CA . LYS A 1 206 ? -31.524 13.686 15.513 1.00 85.06 206 LYS A CA 1
ATOM 1545 C C . LYS A 1 206 ? -31.148 12.900 16.770 1.00 85.06 206 LYS A C 1
ATOM 1547 O O . LYS A 1 206 ? -31.555 11.749 16.914 1.00 85.06 206 LYS A O 1
ATOM 1552 N N . GLU A 1 207 ? -30.444 13.537 17.702 1.00 85.62 207 GLU A N 1
ATOM 1553 C CA . GLU A 1 207 ? -30.167 12.957 19.020 1.00 85.62 207 GLU A CA 1
ATOM 1554 C C . GLU A 1 207 ? -31.420 13.021 19.910 1.00 85.62 207 GLU A C 1
ATOM 1556 O O . GLU A 1 207 ? -31.643 13.979 20.652 1.00 85.62 207 GLU A O 1
ATOM 1561 N N . THR A 1 208 ? -32.265 11.996 19.820 1.00 91.38 208 THR A N 1
ATOM 1562 C CA . THR A 1 208 ? -33.403 11.810 20.731 1.00 91.38 208 THR A CA 1
ATOM 1563 C C . THR A 1 208 ? -32.925 11.446 22.137 1.00 91.38 208 THR A C 1
ATOM 1565 O O . THR A 1 208 ? -31.789 11.008 22.330 1.00 91.38 208 THR A O 1
ATOM 1568 N N . ASP A 1 209 ? -33.789 11.568 23.143 1.00 91.69 209 ASP A N 1
ATOM 1569 C CA . ASP A 1 209 ? -33.412 11.202 24.515 1.00 91.69 209 ASP A CA 1
ATOM 1570 C C . ASP A 1 209 ? -33.078 9.710 24.646 1.00 91.69 209 ASP A C 1
ATOM 1572 O O . ASP A 1 209 ? -32.099 9.351 25.298 1.00 91.69 209 ASP A O 1
ATOM 1576 N N . LEU A 1 210 ? -33.795 8.847 23.915 1.00 91.12 210 LEU A N 1
ATOM 1577 C CA . LEU A 1 210 ? -33.456 7.428 23.801 1.00 91.12 210 LEU A CA 1
ATOM 1578 C C . LEU A 1 210 ? -32.055 7.227 23.205 1.00 91.12 210 LEU A C 1
ATOM 1580 O O . LEU A 1 210 ? -31.275 6.417 23.710 1.00 91.12 210 LEU A O 1
ATOM 1584 N N . PHE A 1 211 ? -31.718 7.977 22.152 1.00 90.94 211 PHE A N 1
ATOM 1585 C CA . PHE A 1 211 ? -30.396 7.905 21.541 1.00 90.94 211 PHE A CA 1
ATOM 1586 C C . PHE A 1 211 ? -29.297 8.310 22.529 1.00 90.94 211 PHE A C 1
ATOM 1588 O O . PHE A 1 211 ? -28.281 7.624 22.609 1.00 90.94 211 PHE A O 1
ATOM 1595 N N . LYS A 1 212 ? -29.507 9.350 23.345 1.00 90.25 212 LYS A N 1
ATOM 1596 C CA . LYS A 1 212 ? -28.546 9.752 24.389 1.00 90.25 212 LYS A CA 1
ATOM 1597 C C . LYS A 1 212 ? -28.318 8.638 25.414 1.00 90.25 212 LYS A C 1
ATOM 1599 O O . LYS A 1 212 ? -27.172 8.372 25.774 1.00 90.25 212 LYS A O 1
ATOM 1604 N N . THR A 1 213 ? -29.372 7.934 25.838 1.00 91.88 213 THR A N 1
ATOM 1605 C CA . THR A 1 213 ? -29.240 6.772 26.735 1.00 91.88 213 THR A CA 1
ATOM 1606 C C . THR A 1 213 ? -28.448 5.634 26.086 1.00 91.88 213 THR A C 1
ATOM 1608 O O . THR A 1 213 ? -27.589 5.032 26.731 1.00 91.88 213 THR A O 1
ATOM 1611 N N . ILE A 1 214 ? -28.699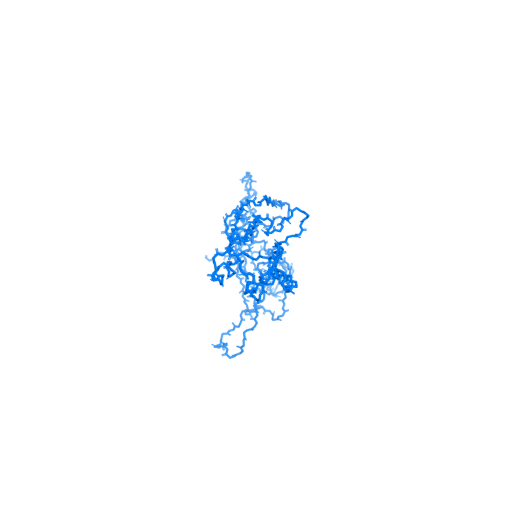 5.337 24.807 1.00 90.88 214 ILE A N 1
ATOM 1612 C CA . ILE A 1 214 ? -27.953 4.311 24.060 1.00 90.88 214 ILE A CA 1
ATOM 1613 C C . ILE A 1 214 ? -26.486 4.724 23.894 1.00 90.88 214 ILE A C 1
ATOM 1615 O O . ILE A 1 214 ? -25.594 3.912 24.135 1.00 90.88 214 ILE A O 1
ATOM 1619 N N . LYS A 1 215 ? -26.225 5.988 23.547 1.00 90.38 215 LYS A N 1
ATOM 1620 C CA . LYS A 1 215 ? -24.880 6.562 23.425 1.00 90.38 215 LYS A CA 1
ATOM 1621 C C . LYS A 1 215 ? -24.108 6.395 24.731 1.00 90.38 215 LYS A C 1
ATOM 1623 O O . LYS A 1 215 ? -23.014 5.845 24.705 1.00 90.38 215 LYS A O 1
ATOM 1628 N N . ALA A 1 216 ? -24.704 6.736 25.875 1.00 90.81 216 ALA A N 1
ATOM 1629 C CA . ALA A 1 216 ? -24.084 6.525 27.185 1.00 90.81 216 ALA A CA 1
ATOM 1630 C C . ALA A 1 216 ? -23.709 5.047 27.438 1.00 90.81 216 ALA A C 1
ATOM 1632 O O . ALA A 1 216 ? -22.597 4.762 27.876 1.00 90.81 216 ALA A O 1
ATOM 1633 N N . LYS A 1 217 ? -24.583 4.093 27.078 1.00 91.06 217 LYS A N 1
ATOM 1634 C CA . LYS A 1 217 ? -24.300 2.643 27.177 1.00 91.06 217 LYS A CA 1
ATOM 1635 C C . LYS A 1 217 ? -23.228 2.143 26.203 1.00 91.06 217 LYS A C 1
ATOM 1637 O O . LYS A 1 217 ? -22.612 1.106 26.434 1.00 91.06 217 LYS A O 1
ATOM 1642 N N . LEU A 1 218 ? -23.052 2.804 25.064 1.00 90.31 218 LEU A N 1
ATOM 1643 C CA . LEU A 1 218 ? -22.016 2.450 24.093 1.00 90.31 218 LEU A CA 1
ATOM 1644 C C . LEU A 1 218 ? -20.649 3.020 24.478 1.00 90.31 218 LEU A C 1
ATOM 1646 O O . LEU A 1 218 ? -19.642 2.418 24.109 1.00 90.31 218 LEU A O 1
ATOM 1650 N N . LEU A 1 219 ? -20.627 4.144 25.199 1.00 92.06 219 LEU A N 1
ATOM 1651 C CA . LEU A 1 219 ? -19.420 4.792 25.718 1.00 92.06 219 LEU A CA 1
ATOM 1652 C C . LEU A 1 219 ? -18.920 4.179 27.036 1.00 92.06 219 LEU A C 1
ATOM 1654 O O . LEU A 1 219 ? -17.767 4.390 27.405 1.00 92.06 219 LEU A O 1
ATOM 1658 N N . SER A 1 220 ? -19.748 3.395 27.737 1.00 90.25 220 SER A N 1
ATOM 1659 C CA . SER A 1 220 ? -19.305 2.687 28.939 1.00 90.25 220 SER A CA 1
ATOM 1660 C C . SER A 1 220 ? -18.160 1.717 28.608 1.00 90.25 220 SER A C 1
ATOM 1662 O O . SER A 1 220 ? -18.314 0.938 27.657 1.00 90.25 220 SER A O 1
ATOM 1664 N N . PRO A 1 221 ? -17.060 1.708 29.385 1.00 91.19 221 PRO A N 1
ATOM 1665 C CA . PRO A 1 221 ? -15.967 0.763 29.194 1.00 91.19 221 PRO A CA 1
ATOM 1666 C C . PRO A 1 221 ? -16.454 -0.688 29.192 1.00 91.19 221 PRO A C 1
ATOM 1668 O O . PRO A 1 221 ? -17.374 -1.044 29.934 1.00 91.19 221 PRO A O 1
ATOM 1671 N N . ARG A 1 222 ? -15.841 -1.520 28.350 1.00 89.62 222 ARG A N 1
ATOM 1672 C CA . ARG A 1 222 ? -16.112 -2.960 28.261 1.00 89.62 222 ARG A CA 1
ATOM 1673 C C . ARG A 1 222 ? -14.811 -3.731 28.397 1.00 89.62 222 ARG A C 1
ATOM 1675 O O . ARG A 1 222 ? -13.798 -3.286 27.867 1.00 89.62 222 ARG A O 1
ATOM 1682 N N . THR A 1 223 ? -14.872 -4.881 29.057 1.00 91.19 223 THR A N 1
ATOM 1683 C CA . THR A 1 223 ? -13.738 -5.798 29.202 1.00 91.19 223 THR A CA 1
ATOM 1684 C C . THR A 1 223 ? -14.104 -7.203 28.715 1.00 91.19 223 THR A C 1
ATOM 1686 O O . THR A 1 223 ? -15.295 -7.524 28.619 1.00 91.19 223 THR A O 1
ATOM 1689 N N . SER A 1 224 ? -13.111 -8.008 28.335 1.00 86.50 224 SER A N 1
ATOM 1690 C CA . SER A 1 224 ? -13.313 -9.393 27.892 1.00 86.50 224 SER A CA 1
ATOM 1691 C C . SER A 1 224 ? -13.596 -10.293 29.088 1.00 86.50 224 SER A C 1
ATOM 1693 O O . SER A 1 224 ? -12.779 -10.328 29.996 1.00 86.50 224 SER A O 1
ATOM 1695 N N . GLN A 1 225 ? -14.730 -11.004 29.062 1.00 75.75 225 GLN A N 1
ATOM 1696 C CA . GLN A 1 225 ? -15.309 -11.772 30.178 1.00 75.75 225 GLN A CA 1
ATOM 1697 C C . GLN A 1 225 ? -15.382 -11.008 31.520 1.00 75.75 225 GLN A C 1
ATOM 1699 O O . GLN A 1 225 ? -14.417 -10.465 32.045 1.00 75.75 225 GLN A O 1
ATOM 1704 N N . VAL A 1 226 ? -16.575 -10.947 32.110 1.00 59.66 226 VAL A N 1
ATOM 1705 C CA . VAL A 1 226 ? -16.763 -10.304 33.419 1.00 59.66 226 VAL A CA 1
ATOM 1706 C C . VAL A 1 226 ? -16.384 -11.317 34.497 1.00 59.66 226 VAL A C 1
ATOM 1708 O O . VAL A 1 226 ? -16.870 -12.443 34.445 1.00 59.66 226 VAL A O 1
ATOM 1711 N N . ARG A 1 227 ? -15.571 -10.931 35.492 1.00 48.47 227 ARG A N 1
ATOM 1712 C CA . ARG A 1 227 ? -15.447 -11.711 36.734 1.00 48.47 227 ARG A CA 1
ATOM 1713 C C . ARG A 1 227 ? -16.832 -11.831 37.366 1.00 48.47 227 ARG A C 1
ATOM 1715 O O . ARG A 1 227 ? -17.333 -10.867 37.944 1.00 48.47 227 ARG A O 1
ATOM 1722 N N . GLU A 1 228 ? -17.456 -12.995 37.252 1.00 43.22 228 GLU A N 1
ATOM 1723 C CA . GLU A 1 228 ? -18.622 -13.317 38.064 1.00 43.22 228 GLU A CA 1
ATOM 1724 C C . GLU A 1 228 ? -18.125 -13.646 39.474 1.00 43.22 228 GLU A C 1
ATOM 1726 O O . GLU A 1 228 ? -17.343 -14.577 39.676 1.00 43.22 228 GLU A O 1
ATOM 1731 N N . ASP A 1 229 ? -18.559 -12.867 40.467 1.00 40.56 229 ASP A N 1
ATOM 1732 C CA . ASP A 1 229 ? -18.410 -13.264 41.863 1.00 40.56 229 ASP A CA 1
ATOM 1733 C C . ASP A 1 229 ? -19.055 -14.648 42.023 1.00 40.56 229 ASP A C 1
ATOM 1735 O O . ASP A 1 229 ? -20.272 -14.799 41.886 1.00 40.56 229 ASP A O 1
ATOM 1739 N N . GLN A 1 230 ? -18.252 -15.662 42.365 1.00 48.28 230 GLN A N 1
ATOM 1740 C CA . GLN A 1 230 ? -18.707 -17.047 42.567 1.00 48.28 230 GLN A CA 1
ATOM 1741 C C . GLN A 1 230 ? -19.814 -17.184 43.638 1.00 48.28 230 GLN A C 1
ATOM 1743 O O . GLN A 1 230 ? -20.396 -18.254 43.804 1.00 48.28 230 GLN A O 1
ATOM 1748 N N . ALA A 1 231 ? -20.134 -16.104 44.358 1.00 48.25 231 ALA A N 1
ATOM 1749 C CA . ALA A 1 231 ? -21.221 -16.016 45.325 1.00 48.25 231 ALA A CA 1
ATOM 1750 C C . ALA A 1 231 ? -22.624 -15.818 44.706 1.00 48.25 231 ALA A C 1
ATOM 1752 O O . ALA A 1 231 ? -23.611 -15.938 45.434 1.00 48.25 231 ALA A O 1
ATOM 1753 N N . LYS A 1 232 ? -22.757 -15.513 43.404 1.00 45.50 232 LYS A N 1
ATOM 1754 C CA . LYS A 1 232 ? -24.058 -15.251 42.753 1.00 45.50 232 LYS A CA 1
ATOM 1755 C C . LYS A 1 232 ? -24.178 -15.911 41.379 1.00 45.50 232 LYS A C 1
ATOM 1757 O O . LYS A 1 232 ? -24.210 -15.254 40.345 1.00 45.50 232 LYS A O 1
ATOM 1762 N N . ILE A 1 233 ? -24.299 -17.234 41.383 1.00 31.06 233 ILE A N 1
ATOM 1763 C CA . ILE A 1 233 ? -24.603 -18.025 40.185 1.00 31.06 233 ILE A CA 1
ATOM 1764 C C . ILE A 1 233 ? -25.991 -17.614 39.656 1.00 31.06 233 ILE A C 1
ATOM 1766 O O . ILE A 1 233 ? -27.000 -17.871 40.313 1.00 31.06 233 ILE A O 1
ATOM 1770 N N . GLY A 1 234 ? -26.043 -16.989 38.473 1.00 44.62 234 GLY A N 1
ATOM 1771 C CA . GLY A 1 234 ? -27.286 -16.734 37.728 1.00 44.62 234 GLY A CA 1
ATOM 1772 C C . GLY A 1 234 ? -27.709 -15.270 37.538 1.00 44.62 234 GLY A C 1
ATOM 1773 O O . GLY A 1 234 ? -28.735 -15.035 36.902 1.00 44.62 234 GLY A O 1
ATOM 1774 N N . GLU A 1 235 ? -26.951 -14.280 38.022 1.00 34.19 235 GLU A N 1
ATOM 1775 C CA . GLU A 1 235 ? -27.210 -12.863 37.715 1.00 34.19 235 GLU A CA 1
ATOM 1776 C C . GLU A 1 235 ? -26.212 -12.323 36.680 1.00 34.19 235 GLU A C 1
ATOM 1778 O O . GLU A 1 235 ? -25.094 -11.949 37.019 1.00 34.19 235 GLU A O 1
ATOM 1783 N N . VAL A 1 236 ? -26.642 -12.191 35.418 1.00 37.38 236 VAL A N 1
ATOM 1784 C CA . VAL A 1 236 ? -25.893 -11.431 34.401 1.00 37.38 236 VAL A CA 1
ATOM 1785 C C . VAL A 1 236 ? -25.988 -9.942 34.745 1.00 37.38 236 VAL A C 1
ATOM 1787 O O . VAL A 1 236 ? -26.921 -9.246 34.335 1.00 37.38 236 VAL A O 1
ATOM 1790 N N . GLN A 1 237 ? -25.040 -9.430 35.529 1.00 38.38 237 GLN A N 1
ATOM 1791 C CA . GLN A 1 237 ? -24.963 -8.001 35.818 1.00 38.38 237 GLN A CA 1
ATOM 1792 C C . GLN A 1 237 ? -24.217 -7.271 34.696 1.00 38.38 237 GLN A C 1
ATOM 1794 O O . GLN A 1 237 ? -22.994 -7.178 34.678 1.00 38.38 237 GLN A O 1
ATOM 1799 N N . LEU A 1 238 ? -24.973 -6.668 33.776 1.00 40.91 238 LEU A N 1
ATOM 1800 C CA . LEU A 1 238 ? -24.472 -5.560 32.963 1.00 40.91 238 LEU A CA 1
ATOM 1801 C C . LEU A 1 238 ? -24.326 -4.332 33.867 1.00 40.91 238 LEU A C 1
ATOM 1803 O O . LEU A 1 238 ? -25.242 -3.513 33.969 1.00 40.91 238 LEU A O 1
ATOM 1807 N N . LYS A 1 239 ? -23.180 -4.194 34.530 1.00 42.88 239 LYS A N 1
ATOM 1808 C CA . LYS A 1 239 ? -22.794 -2.938 35.172 1.00 42.88 239 LYS A CA 1
ATOM 1809 C C . LYS A 1 239 ? -21.469 -2.461 34.606 1.00 42.88 239 LYS A C 1
ATOM 1811 O O . LYS A 1 239 ? -20.420 -3.053 34.818 1.00 42.88 239 LYS A O 1
ATOM 1816 N N . SER A 1 240 ? -21.574 -1.373 33.848 1.00 43.31 240 SER A N 1
ATOM 1817 C CA . SER A 1 240 ? -20.490 -0.443 33.555 1.00 43.31 240 SER A CA 1
ATOM 1818 C C . SER A 1 240 ? -19.624 -0.243 34.796 1.00 43.31 240 SER A C 1
ATOM 1820 O O . SER A 1 240 ? -20.171 0.093 35.848 1.00 43.31 240 SER A O 1
ATOM 1822 N N . MET A 1 241 ? -18.309 -0.435 34.664 1.00 36.00 241 MET A N 1
ATOM 1823 C CA . MET A 1 241 ? -17.352 -0.101 35.719 1.00 36.00 241 MET A CA 1
ATOM 1824 C C . MET A 1 241 ? -17.602 1.337 36.185 1.00 36.00 241 MET A C 1
ATOM 1826 O O . MET A 1 241 ? -17.701 2.251 35.360 1.00 36.00 241 MET A O 1
ATOM 1830 N N . GLU A 1 242 ? -17.772 1.507 37.495 1.00 39.22 242 GLU A N 1
ATOM 1831 C CA . GLU A 1 242 ? -18.002 2.801 38.127 1.00 39.22 242 GLU A CA 1
ATOM 1832 C C . GLU A 1 242 ? -16.814 3.730 37.846 1.00 39.22 242 GLU A C 1
ATOM 1834 O O . GLU A 1 242 ? -15.649 3.346 37.948 1.00 39.22 242 GLU A O 1
ATOM 1839 N N . THR A 1 243 ? -17.131 4.953 37.426 1.00 37.84 243 THR A N 1
ATOM 1840 C CA . THR A 1 243 ? -16.188 6.058 37.254 1.00 37.84 243 THR A CA 1
ATOM 1841 C C . THR A 1 243 ? -15.494 6.362 38.578 1.00 37.84 243 THR A C 1
ATOM 1843 O O . THR A 1 243 ? -16.169 6.755 39.529 1.00 37.84 243 THR A O 1
ATOM 1846 N N . ALA A 1 244 ? -14.169 6.196 38.608 1.00 33.38 244 ALA A N 1
ATOM 1847 C CA . ALA A 1 244 ? -13.295 6.885 39.555 1.00 33.38 244 ALA A CA 1
ATOM 1848 C C . ALA A 1 244 ? -13.170 8.371 39.188 1.00 33.38 244 ALA A C 1
ATOM 1850 O O . ALA A 1 244 ? -13.212 8.676 37.969 1.00 33.38 244 ALA A O 1
#

InterPro domains:
  IPR017896 4Fe-4S ferredoxin-type, iron-sulphur binding domain [PF00037] (60-83)
  IPR017896 4Fe-4S ferredoxin-type, iron-sulphur binding domain [PF12838] (139-189)
  IPR017896 4Fe-4S ferredoxin-type, iron-sulphur binding domain [PS51379] (20-49)
  IPR017896 4Fe-4S ferredoxin-type, iron-sulphur binding domain [PS51379] (58-87)
  IPR017896 4Fe-4S ferredoxin-type, iron-sulphur binding domain [PS51379] (95-124)
  IPR017896 4Fe-4S ferredoxin-type, iron-sulphur binding domain [PS51379] (127-157)
  IPR017896 4Fe-4S ferredoxin-type, iron-sulphur binding domain [PS51379] (169-199)
  IPR017900 4Fe-4S ferredoxin, iron-sulphur binding, conserved site [PS00198] (67-78)
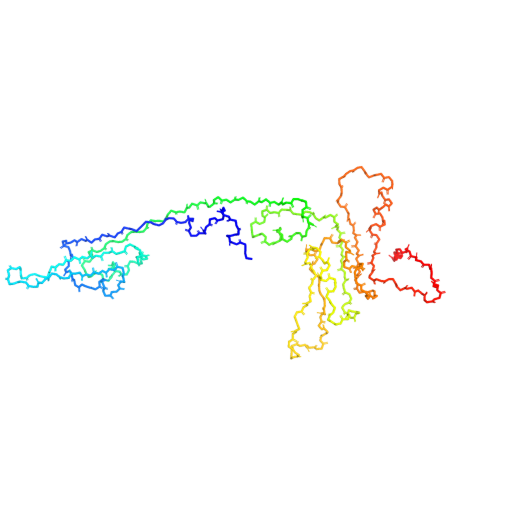  IPR017900 4Fe-4S ferredoxin, iron-sulphur binding, conserved site [PS00198] (104-115)
  IPR017900 4Fe-4S ferredoxin, iron-sulphur binding, conserved site [PS00198] (178-189)
  IPR043256 Polyferredoxin protein FwdF [PIRSF005658] (19-230)

Radius of gyration: 34.98 Å; chains: 1; bounding box: 75×33×103 Å

Organism: NCBI:txid2198

Sequence (244 aa):
LFEGADDEGLDRQKALSAKTEFVVDDEKCNYCGICGALCPAIVVEHKPFTSETGTVDGEVVWNEDLCDACKVCVEACPEEAITVERTVESKKLPGKVTIVQEDCCTCTWCSQNCPEEAITVEKIFEGDITFNAENCPSGCSTCVEVCPCNAIYLPTPRPAKELKHELEPVIAVNKDFCMFCGACVNACPGEDIIILKRTGIRVKGKETDLFKTIKAKLLSPRTSQVREDQAKIGEVQLKSMETA

pLDDT: mean 83.79, std 16.36, range [31.06, 96.69]

Foldseek 3Di:
DPAPPDPLRDDPPVQKDKDKDKFFQQVQDLLPCQLVVVFVQWDWAWDDDDPVPNGTDTDIHGHPVRDPLPCPSCVRDPSSGMDMDMDMDGHDRDDDDDDPPVLDQQQCPCQVPPPVSPDDGDFQFAWDKDFPQVQDDAPDCQLCVQQSQNFKDQDDDDPPVVPPVDDDRRIDGRPSRDSLPCSSLARDQTWQGMKIATDDGDDDDDCDPVNVVVRVLSRQIGGRDDPDPPVDPPDPDPDRDDDD